Protein AF-A0AAJ1Z4A4-F1 (afdb_monomer)

Structure (mmCIF, N/CA/C/O backbone):
data_AF-A0AAJ1Z4A4-F1
#
_entry.id   AF-A0AAJ1Z4A4-F1
#
loop_
_atom_site.group_PDB
_atom_site.id
_atom_site.type_symbol
_atom_site.label_atom_id
_atom_site.label_alt_id
_atom_site.label_comp_id
_atom_site.label_asym_id
_atom_site.label_entity_id
_atom_site.label_seq_id
_atom_site.pdbx_PDB_ins_code
_atom_site.Cartn_x
_atom_site.Cartn_y
_atom_site.Cartn_z
_atom_site.occupancy
_atom_site.B_iso_or_equiv
_atom_site.auth_seq_id
_atom_site.auth_comp_id
_atom_site.auth_asym_id
_atom_site.auth_atom_id
_atom_site.pdbx_PDB_model_num
ATOM 1 N N . MET A 1 1 ? 17.056 7.786 18.077 1.00 76.12 1 MET A N 1
ATOM 2 C CA . MET A 1 1 ? 16.983 8.861 17.059 1.00 76.12 1 MET A CA 1
ATOM 3 C C . MET A 1 1 ? 15.584 8.828 16.448 1.00 76.12 1 MET A C 1
ATOM 5 O O . MET A 1 1 ? 14.806 7.969 16.855 1.00 76.12 1 MET A O 1
ATOM 9 N N . VAL A 1 2 ? 15.230 9.763 15.561 1.00 85.75 2 VAL A N 1
ATOM 10 C CA . VAL A 1 2 ? 14.011 9.639 14.742 1.00 85.75 2 VAL A CA 1
ATOM 11 C C . VAL A 1 2 ? 14.393 9.584 13.272 1.00 85.75 2 VAL A C 1
ATOM 13 O O . VAL A 1 2 ? 15.295 10.311 12.856 1.00 85.75 2 VAL A O 1
ATOM 16 N N . VAL A 1 3 ? 13.716 8.733 12.511 1.00 88.00 3 VAL A N 1
ATOM 17 C CA . VAL A 1 3 ? 13.911 8.565 11.069 1.00 88.00 3 VAL A CA 1
ATOM 18 C C . VAL A 1 3 ? 12.582 8.776 10.338 1.00 88.00 3 VAL A C 1
ATOM 20 O O . VAL A 1 3 ? 11.532 8.449 10.902 1.00 88.00 3 VAL A O 1
ATOM 23 N N . PRO A 1 4 ? 12.585 9.342 9.118 1.00 90.62 4 PRO A N 1
ATOM 24 C CA . PRO A 1 4 ? 11.387 9.394 8.291 1.00 90.62 4 PRO A CA 1
ATOM 25 C C . PRO A 1 4 ? 10.889 7.978 7.996 1.00 90.62 4 PRO A C 1
ATOM 27 O O . PRO A 1 4 ? 11.656 7.166 7.484 1.00 90.62 4 PRO A O 1
ATOM 30 N N . CYS A 1 5 ? 9.625 7.691 8.297 1.00 91.19 5 CYS A N 1
ATOM 31 C CA . CYS A 1 5 ? 9.005 6.412 7.970 1.00 91.19 5 CYS A CA 1
ATOM 32 C C . CYS A 1 5 ? 7.557 6.559 7.491 1.00 91.19 5 CYS A C 1
ATOM 34 O O . CYS A 1 5 ? 6.870 7.538 7.809 1.00 91.19 5 CYS A O 1
ATOM 36 N N . LEU A 1 6 ? 7.102 5.549 6.752 1.00 92.75 6 LEU A N 1
ATOM 37 C CA . LEU A 1 6 ? 5.703 5.306 6.418 1.00 92.75 6 LEU A CA 1
ATOM 38 C C . LEU A 1 6 ? 5.135 4.252 7.364 1.00 92.75 6 LEU A C 1
ATOM 40 O O . LEU A 1 6 ? 5.802 3.263 7.668 1.00 92.75 6 LEU A O 1
ATOM 44 N N . ILE A 1 7 ? 3.892 4.440 7.799 1.00 92.25 7 ILE A N 1
ATOM 45 C CA . ILE A 1 7 ? 3.174 3.444 8.597 1.00 92.25 7 ILE A CA 1
ATOM 46 C C . ILE A 1 7 ? 1.966 2.963 7.804 1.00 92.25 7 ILE A C 1
ATOM 48 O O . ILE A 1 7 ? 1.168 3.775 7.327 1.00 92.25 7 ILE A O 1
ATOM 52 N N . LEU A 1 8 ? 1.875 1.642 7.654 1.00 93.94 8 LEU A N 1
ATOM 53 C CA . LEU A 1 8 ? 0.773 0.959 6.993 1.00 93.94 8 LEU A CA 1
ATOM 54 C C . LEU A 1 8 ? -0.088 0.229 8.026 1.00 93.94 8 LEU A C 1
ATOM 56 O O . LEU A 1 8 ? 0.402 -0.585 8.823 1.00 93.94 8 LEU A O 1
ATOM 60 N N . ASP A 1 9 ? -1.387 0.499 7.947 1.00 93.25 9 ASP A N 1
ATOM 61 C CA . ASP A 1 9 ? -2.422 -0.060 8.805 1.00 93.25 9 ASP A CA 1
ATOM 62 C C . ASP A 1 9 ? -3.193 -1.086 7.989 1.00 93.25 9 ASP A C 1
ATOM 64 O O . ASP A 1 9 ? -4.000 -0.731 7.135 1.00 93.25 9 ASP A O 1
ATOM 68 N N . VAL A 1 10 ? -2.896 -2.364 8.204 1.00 93.00 10 VAL A N 1
ATOM 69 C CA . VAL A 1 10 ? -3.399 -3.425 7.332 1.00 93.00 10 VAL A CA 1
ATOM 70 C C . VAL A 1 10 ? -4.575 -4.137 7.979 1.00 93.00 10 VAL A C 1
ATOM 72 O O . VAL A 1 10 ? -4.457 -4.698 9.071 1.00 93.00 10 VAL A O 1
ATOM 75 N N . TYR A 1 11 ? -5.694 -4.150 7.271 1.00 91.69 11 TYR A N 1
ATOM 76 C CA . TYR A 1 11 ? -6.952 -4.721 7.710 1.00 91.69 11 TYR A CA 1
ATOM 77 C C . TYR A 1 11 ? -7.419 -5.834 6.774 1.00 91.69 11 TYR A C 1
ATOM 79 O O . TYR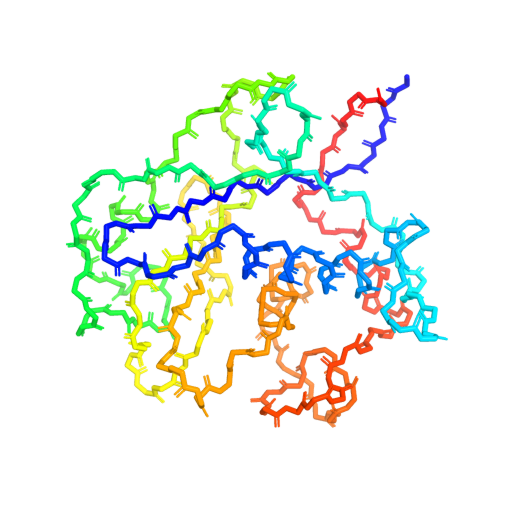 A 1 11 ? -7.201 -5.785 5.564 1.00 91.69 11 TYR A O 1
ATOM 87 N N . ILE A 1 12 ? -8.114 -6.820 7.336 1.00 89.81 12 ILE A N 1
ATOM 88 C CA . ILE A 1 12 ? -8.785 -7.886 6.588 1.00 89.81 12 ILE A CA 1
ATOM 89 C C . ILE A 1 12 ? -10.292 -7.852 6.868 1.00 89.81 12 ILE A C 1
ATOM 91 O O . ILE A 1 12 ? -10.710 -7.759 8.028 1.00 89.81 12 ILE A O 1
ATOM 95 N N . THR A 1 13 ? -11.112 -7.891 5.812 1.00 86.12 13 THR A N 1
ATOM 96 C CA . THR A 1 13 ? -12.581 -7.886 5.936 1.00 86.12 13 THR A CA 1
ATOM 97 C C . THR A 1 13 ? -13.179 -9.258 6.178 1.00 86.12 13 THR A C 1
ATOM 99 O O . THR A 1 13 ? -12.575 -10.272 5.816 1.00 86.12 13 THR A O 1
ATOM 102 N N . PRO A 1 14 ? -14.443 -9.318 6.645 1.00 81.94 14 PRO A N 1
ATOM 103 C CA . PRO A 1 14 ? -15.217 -10.545 6.582 1.00 81.94 14 PRO A CA 1
ATOM 104 C C . PRO A 1 14 ? -15.284 -11.064 5.140 1.00 81.94 14 PRO A C 1
ATOM 106 O O . PRO A 1 14 ? -15.432 -10.293 4.190 1.00 81.94 14 PRO A O 1
ATOM 109 N N . GLY A 1 15 ? -15.150 -12.380 4.981 1.00 81.00 15 GLY A N 1
ATOM 110 C CA . GLY A 1 15 ? -15.203 -13.058 3.683 1.00 81.00 15 GLY A CA 1
ATOM 111 C C . GLY A 1 15 ? -13.909 -13.025 2.868 1.00 81.00 15 GLY A C 1
ATOM 112 O O . GLY A 1 15 ? -13.792 -13.829 1.954 1.00 81.00 15 GLY A O 1
ATOM 113 N N . SER A 1 16 ? -12.942 -12.166 3.206 1.00 85.38 16 SER A N 1
ATOM 114 C CA . SER A 1 16 ? -11.621 -12.147 2.570 1.00 85.38 16 SER A CA 1
ATOM 115 C C . SER A 1 16 ? -10.871 -13.451 2.873 1.00 85.38 16 SER A C 1
ATOM 117 O O . SER A 1 16 ? -10.640 -13.784 4.033 1.00 85.38 16 SER A O 1
ATOM 119 N N . ASP A 1 17 ? -10.481 -14.190 1.833 1.00 84.38 17 ASP A N 1
ATOM 120 C CA . ASP A 1 17 ? -9.622 -15.386 1.908 1.00 84.38 17 ASP A CA 1
ATOM 121 C C . ASP A 1 17 ? -8.109 -15.074 2.010 1.00 84.38 17 ASP A C 1
ATOM 123 O O . ASP A 1 17 ? -7.275 -15.962 1.817 1.00 84.38 17 ASP A O 1
ATOM 127 N N . MET A 1 18 ? -7.735 -13.825 2.314 1.00 87.31 18 MET A N 1
ATOM 128 C CA . MET A 1 18 ? -6.337 -13.414 2.459 1.00 87.31 18 MET A CA 1
ATOM 129 C C . MET A 1 18 ? -5.712 -14.123 3.663 1.00 87.31 18 MET A C 1
ATOM 131 O O . MET A 1 18 ? -6.117 -13.927 4.809 1.00 87.31 18 MET A O 1
ATOM 135 N N . THR A 1 19 ? -4.707 -14.958 3.412 1.00 89.31 19 THR A N 1
ATOM 136 C CA . THR A 1 19 ? -3.969 -15.661 4.465 1.00 89.31 19 THR A CA 1
ATOM 137 C C . THR A 1 19 ? -2.764 -14.846 4.919 1.00 89.31 19 THR A C 1
ATOM 139 O O . THR A 1 19 ? -2.304 -13.940 4.223 1.00 89.31 19 THR A O 1
ATOM 142 N N . GLN A 1 20 ? -2.203 -15.200 6.077 1.00 89.88 20 GLN A N 1
ATOM 143 C CA . GLN A 1 20 ? -0.958 -14.594 6.548 1.00 89.88 20 GLN A CA 1
ATOM 144 C C . GLN A 1 20 ? 0.186 -14.790 5.536 1.00 89.88 20 GLN A C 1
ATOM 146 O O . GLN A 1 20 ? 0.905 -13.839 5.262 1.00 89.88 20 GLN A O 1
ATOM 151 N N . ASP A 1 21 ? 0.315 -15.969 4.920 1.00 87.62 21 ASP A N 1
ATOM 152 C CA . ASP A 1 21 ? 1.365 -16.239 3.923 1.00 87.62 21 ASP A CA 1
ATOM 153 C C . ASP A 1 21 ? 1.219 -15.364 2.670 1.00 87.62 21 ASP A C 1
ATOM 155 O O . ASP A 1 21 ? 2.202 -14.835 2.147 1.00 87.62 21 ASP A O 1
ATOM 159 N N . LEU A 1 22 ? -0.016 -15.173 2.194 1.00 87.06 22 LEU A N 1
ATOM 160 C CA . LEU A 1 22 ? -0.292 -14.289 1.061 1.00 87.06 22 LEU A CA 1
ATOM 161 C C . LEU A 1 22 ? -0.000 -12.825 1.410 1.00 87.06 22 LEU A C 1
ATOM 163 O O . LEU A 1 22 ? 0.552 -12.100 0.583 1.00 87.06 22 LEU A O 1
ATOM 167 N N . PHE A 1 23 ? -0.315 -12.402 2.634 1.00 90.19 23 PHE A N 1
ATOM 168 C CA . PHE A 1 23 ? 0.024 -11.068 3.115 1.00 90.19 23 PHE A CA 1
ATOM 169 C C . PHE A 1 23 ? 1.541 -10.858 3.218 1.00 90.19 23 PHE A C 1
ATOM 171 O O . PHE A 1 23 ? 2.043 -9.843 2.737 1.00 90.19 23 PHE A O 1
ATOM 178 N N . ILE A 1 24 ? 2.287 -11.823 3.763 1.00 88.81 24 ILE A N 1
ATOM 179 C CA . ILE A 1 24 ? 3.754 -11.757 3.815 1.00 88.81 24 ILE A CA 1
ATOM 180 C C . ILE A 1 24 ? 4.349 -11.646 2.405 1.00 88.81 24 ILE A C 1
ATOM 182 O O . ILE A 1 24 ? 5.224 -10.815 2.191 1.00 88.81 24 ILE A O 1
ATOM 186 N N . ASN A 1 25 ? 3.818 -12.371 1.416 1.00 86.94 25 ASN A N 1
ATOM 187 C CA . ASN A 1 25 ? 4.252 -12.218 0.024 1.00 86.94 25 ASN A CA 1
ATOM 188 C C . ASN A 1 25 ? 4.057 -10.773 -0.490 1.00 86.94 25 ASN A C 1
ATOM 190 O O . ASN A 1 25 ? 4.959 -10.209 -1.104 1.00 86.94 25 ASN A O 1
ATOM 194 N N . GLN A 1 26 ? 2.923 -10.125 -0.190 1.00 88.69 26 GLN A N 1
ATOM 195 C CA . GLN A 1 26 ? 2.717 -8.707 -0.538 1.00 88.69 26 GLN A CA 1
ATOM 196 C C . GLN A 1 26 ? 3.741 -7.792 0.163 1.00 88.69 26 GLN A C 1
ATOM 198 O O . GLN A 1 26 ? 4.274 -6.871 -0.457 1.00 88.69 26 GLN A O 1
ATOM 203 N N . ILE A 1 27 ? 4.055 -8.056 1.438 1.00 90.06 27 ILE A N 1
ATOM 204 C CA . ILE A 1 27 ? 5.079 -7.317 2.196 1.00 90.06 27 ILE A CA 1
ATOM 205 C C . ILE A 1 27 ? 6.460 -7.468 1.552 1.00 90.06 27 ILE A C 1
ATOM 207 O O . ILE A 1 27 ? 7.172 -6.476 1.404 1.00 90.06 27 ILE A O 1
ATOM 211 N N . ASP A 1 28 ? 6.839 -8.679 1.149 1.00 87.88 28 ASP A N 1
ATOM 212 C CA . ASP A 1 28 ? 8.137 -8.948 0.530 1.00 87.88 28 ASP A CA 1
ATOM 213 C C . ASP A 1 28 ? 8.311 -8.166 -0.774 1.00 87.88 28 ASP A C 1
ATOM 215 O O . ASP A 1 28 ? 9.370 -7.578 -1.006 1.00 87.88 28 ASP A O 1
ATOM 219 N N . TRP A 1 29 ? 7.259 -8.075 -1.592 1.00 89.00 29 TRP A N 1
ATOM 220 C CA . TRP A 1 29 ? 7.266 -7.240 -2.792 1.00 89.00 29 TRP A CA 1
ATOM 221 C C . TRP A 1 29 ? 7.352 -5.754 -2.480 1.00 89.00 29 TRP A C 1
ATOM 223 O O . TRP A 1 29 ? 8.160 -5.066 -3.099 1.00 89.00 29 TRP A O 1
ATOM 233 N N . VAL A 1 30 ? 6.574 -5.251 -1.520 1.00 91.94 30 VAL A N 1
ATOM 234 C CA . VAL A 1 30 ? 6.662 -3.850 -1.078 1.00 91.94 30 VAL A CA 1
ATOM 235 C C . VAL A 1 30 ? 8.085 -3.529 -0.626 1.00 91.94 30 VAL A C 1
ATOM 237 O O . VAL A 1 30 ? 8.686 -2.564 -1.097 1.00 91.94 30 VAL A O 1
ATOM 240 N N . ASN A 1 31 ? 8.665 -4.371 0.223 1.00 89.38 31 ASN A N 1
ATOM 241 C CA . ASN A 1 31 ? 10.016 -4.185 0.729 1.00 89.38 31 ASN A CA 1
ATOM 242 C C . ASN A 1 31 ? 11.060 -4.211 -0.397 1.00 89.38 31 ASN A C 1
ATOM 244 O O . ASN A 1 31 ? 11.929 -3.339 -0.454 1.00 89.38 31 ASN A O 1
ATOM 248 N N . TYR A 1 32 ? 10.944 -5.170 -1.318 1.00 88.88 32 TYR A N 1
ATOM 249 C CA . TYR A 1 32 ? 11.826 -5.306 -2.475 1.00 88.88 32 TYR A CA 1
ATOM 250 C C . TYR A 1 32 ? 11.745 -4.090 -3.414 1.00 88.88 32 TYR A C 1
ATOM 252 O O . TYR A 1 32 ? 12.768 -3.532 -3.826 1.00 88.88 32 TYR A O 1
ATOM 260 N N . VAL A 1 33 ? 10.527 -3.647 -3.730 1.00 90.88 33 VAL A N 1
ATOM 261 C CA . VAL A 1 33 ? 10.252 -2.539 -4.653 1.00 90.88 33 VAL A CA 1
ATOM 262 C C . VAL A 1 33 ? 10.643 -1.189 -4.061 1.00 90.88 33 VAL A C 1
ATOM 264 O O . VAL A 1 33 ? 11.122 -0.329 -4.795 1.00 90.88 33 VAL A O 1
ATOM 267 N N . TYR A 1 34 ? 10.476 -0.991 -2.756 1.00 92.12 34 TYR A N 1
ATOM 268 C CA . TYR A 1 34 ? 10.793 0.274 -2.088 1.00 92.12 34 TYR A CA 1
ATOM 269 C C . TYR A 1 34 ? 12.144 0.277 -1.369 1.00 92.12 34 TYR A C 1
ATOM 271 O O . TYR A 1 34 ? 12.520 1.266 -0.735 1.00 92.12 34 TYR A O 1
ATOM 279 N N . GLY A 1 35 ? 12.938 -0.777 -1.555 1.00 80.38 35 GLY A N 1
ATOM 280 C CA . GLY A 1 35 ? 14.347 -0.758 -1.200 1.00 80.38 35 GLY A CA 1
ATOM 281 C C . GLY A 1 35 ? 14.640 -0.952 0.276 1.00 80.38 35 GLY A C 1
ATOM 282 O O . GLY A 1 35 ? 15.659 -0.444 0.736 1.00 80.38 35 GLY A O 1
ATOM 283 N N . VAL A 1 36 ? 13.783 -1.655 1.022 1.00 72.56 36 VAL A N 1
ATOM 284 C CA . VAL A 1 36 ? 14.049 -1.949 2.435 1.00 72.56 36 VAL A CA 1
ATOM 285 C C . VAL A 1 36 ? 15.344 -2.773 2.522 1.00 72.56 36 VAL A C 1
ATOM 287 O O . VAL A 1 36 ? 15.425 -3.849 1.914 1.00 72.56 36 VAL A O 1
ATOM 290 N N . PRO A 1 37 ? 16.385 -2.298 3.234 1.00 58.56 37 PRO A N 1
ATOM 291 C CA . PRO A 1 37 ? 17.691 -2.949 3.247 1.00 58.56 37 PRO A CA 1
ATOM 292 C C . PRO A 1 37 ? 17.623 -4.430 3.639 1.00 58.56 37 PRO A C 1
ATOM 294 O O . PRO A 1 37 ? 16.925 -4.803 4.578 1.00 58.56 37 PRO A O 1
ATOM 297 N N . ASN A 1 38 ? 18.412 -5.264 2.955 1.00 57.19 38 ASN A N 1
ATOM 298 C CA . ASN A 1 38 ? 18.491 -6.724 3.138 1.00 57.19 38 ASN A CA 1
ATOM 299 C C . ASN A 1 38 ? 17.240 -7.520 2.734 1.00 57.19 38 ASN A C 1
ATOM 301 O O . ASN A 1 38 ? 17.149 -8.702 3.066 1.00 57.19 38 ASN A O 1
ATOM 305 N N . THR A 1 39 ? 16.306 -6.919 1.995 1.00 64.62 39 THR A N 1
ATOM 306 C CA . THR A 1 39 ? 15.257 -7.685 1.314 1.00 64.62 39 THR A CA 1
ATOM 307 C C . THR A 1 39 ? 15.738 -8.139 -0.059 1.00 64.62 39 THR A C 1
ATOM 309 O O . THR A 1 39 ? 16.329 -7.372 -0.816 1.00 64.62 39 THR A O 1
ATOM 312 N N . PHE A 1 40 ? 15.537 -9.420 -0.357 1.00 58.94 40 PHE A N 1
ATOM 313 C CA . PHE A 1 40 ? 15.936 -10.055 -1.609 1.00 58.94 40 PHE A CA 1
ATOM 314 C C . PHE A 1 40 ? 14.738 -10.819 -2.158 1.00 58.94 40 PHE A C 1
ATOM 316 O O . PHE A 1 40 ? 14.040 -11.489 -1.400 1.00 58.94 40 PHE A O 1
ATOM 323 N N . TYR A 1 41 ? 14.520 -10.749 -3.471 1.00 62.78 41 TYR A N 1
ATOM 324 C CA . TYR A 1 41 ? 13.495 -11.545 -4.142 1.00 62.78 41 TYR A CA 1
ATOM 325 C C . TYR A 1 41 ? 14.168 -12.472 -5.158 1.00 62.78 41 TYR A C 1
ATOM 327 O O . TYR A 1 41 ? 14.546 -12.057 -6.260 1.00 62.78 41 TYR A O 1
ATOM 335 N N . GLY A 1 42 ? 14.396 -13.725 -4.753 1.00 70.12 42 GLY A N 1
ATOM 336 C CA . GLY A 1 42 ? 15.298 -14.636 -5.464 1.00 70.12 42 GLY A CA 1
ATOM 337 C C . GLY A 1 42 ? 16.731 -14.088 -5.488 1.00 70.12 42 GLY A C 1
ATOM 338 O O . GLY A 1 42 ? 17.254 -13.684 -4.454 1.00 70.12 42 GLY A O 1
ATOM 339 N N . ASP A 1 43 ? 17.342 -14.018 -6.674 1.00 64.81 43 ASP A N 1
ATOM 340 C CA . ASP A 1 43 ? 18.714 -13.512 -6.873 1.00 64.81 43 ASP A CA 1
ATOM 341 C C . ASP A 1 43 ? 18.785 -11.992 -7.135 1.00 64.81 43 ASP A C 1
ATOM 343 O O . ASP A 1 43 ? 19.820 -11.467 -7.553 1.00 64.81 43 ASP A O 1
ATOM 347 N N . ARG A 1 44 ? 17.671 -11.268 -6.977 1.00 71.50 44 ARG A N 1
ATOM 348 C CA . ARG A 1 44 ? 17.565 -9.862 -7.387 1.00 71.50 44 ARG A CA 1
ATOM 349 C C . ARG A 1 44 ? 17.807 -8.912 -6.215 1.00 71.50 44 ARG A C 1
ATOM 351 O O . ARG A 1 44 ? 17.243 -9.081 -5.136 1.00 71.50 44 ARG A O 1
ATOM 358 N N . THR A 1 45 ? 18.587 -7.863 -6.473 1.00 73.38 45 THR A N 1
ATOM 359 C CA . THR A 1 45 ? 18.785 -6.724 -5.562 1.00 73.38 45 THR A CA 1
ATOM 360 C C . THR A 1 45 ? 17.539 -5.828 -5.563 1.00 73.38 45 THR A C 1
ATOM 362 O O . THR A 1 45 ? 16.946 -5.644 -6.634 1.00 73.38 45 THR A O 1
ATOM 365 N N . PRO A 1 46 ? 17.130 -5.281 -4.406 1.00 79.31 46 PRO A N 1
ATOM 366 C CA . PRO A 1 46 ? 15.980 -4.387 -4.313 1.00 79.31 46 PRO A CA 1
ATOM 367 C C . PRO A 1 46 ? 16.249 -3.038 -5.000 1.00 79.31 46 PRO A C 1
ATOM 369 O O . PRO A 1 46 ? 17.403 -2.675 -5.256 1.00 79.31 46 PRO A O 1
ATOM 372 N N . ASN A 1 47 ? 15.187 -2.286 -5.308 1.00 80.81 47 ASN A N 1
ATOM 373 C CA . ASN A 1 47 ? 15.336 -0.942 -5.879 1.00 80.81 47 ASN A CA 1
ATOM 374 C C . ASN A 1 47 ? 16.050 -0.009 -4.881 1.00 80.81 47 ASN A C 1
ATOM 376 O O . ASN A 1 47 ? 15.897 -0.158 -3.669 1.00 80.81 47 ASN A O 1
ATOM 380 N N . PRO A 1 48 ? 16.789 1.009 -5.344 1.00 82.75 48 PRO A N 1
ATOM 381 C CA . PRO A 1 48 ? 17.594 1.866 -4.474 1.00 82.75 48 PRO A CA 1
ATOM 382 C C . PRO A 1 48 ? 16.784 2.963 -3.747 1.00 82.75 48 PRO A C 1
ATOM 384 O O . PRO A 1 48 ? 17.354 3.995 -3.399 1.00 82.75 48 PRO A O 1
ATOM 387 N N . CYS A 1 49 ? 15.472 2.789 -3.529 1.00 88.56 49 CYS A N 1
ATOM 388 C CA . CYS A 1 49 ? 14.636 3.839 -2.933 1.00 88.56 49 CYS A CA 1
ATOM 389 C C . CYS A 1 49 ? 14.867 4.020 -1.418 1.00 88.56 49 CYS A C 1
ATOM 391 O O . CYS A 1 49 ? 14.753 5.141 -0.926 1.00 88.56 49 CYS A O 1
ATOM 393 N N . ASN A 1 50 ? 15.227 2.947 -0.697 1.00 87.25 50 ASN A N 1
ATOM 394 C CA . ASN A 1 50 ? 15.531 2.944 0.741 1.00 87.25 50 ASN A CA 1
ATOM 395 C C . ASN A 1 50 ? 14.456 3.619 1.617 1.00 87.25 50 ASN A C 1
ATOM 397 O O . ASN A 1 50 ? 14.764 4.463 2.462 1.00 87.25 50 ASN A O 1
ATOM 401 N N . ILE A 1 51 ? 13.190 3.267 1.394 1.00 90.62 51 ILE A N 1
ATOM 402 C CA . ILE A 1 51 ? 12.067 3.786 2.177 1.00 90.62 51 ILE A CA 1
ATOM 403 C C . ILE A 1 51 ? 11.848 2.911 3.417 1.00 90.62 51 ILE A C 1
ATOM 405 O O . ILE A 1 51 ? 11.699 1.697 3.305 1.00 90.62 51 ILE A O 1
ATOM 409 N N . ASP A 1 52 ? 11.794 3.531 4.600 1.00 90.38 52 ASP A N 1
ATOM 410 C CA . ASP A 1 52 ? 11.428 2.857 5.853 1.00 90.38 52 ASP A CA 1
ATOM 411 C C . ASP A 1 52 ? 9.901 2.696 5.929 1.00 90.38 52 ASP A C 1
ATOM 413 O O . ASP A 1 52 ? 9.167 3.666 6.136 1.00 90.38 52 ASP A O 1
ATOM 417 N N . ILE A 1 53 ? 9.429 1.463 5.730 1.00 91.19 53 ILE A N 1
ATOM 418 C CA . ILE A 1 53 ? 8.016 1.081 5.799 1.00 91.19 53 ILE A CA 1
ATOM 419 C C . ILE A 1 53 ? 7.795 0.242 7.050 1.00 91.19 53 ILE A C 1
ATOM 421 O O . ILE A 1 53 ? 8.446 -0.783 7.268 1.00 91.19 53 ILE A O 1
ATOM 425 N N . ARG A 1 54 ? 6.825 0.650 7.867 1.00 90.44 54 ARG A N 1
ATOM 426 C CA . ARG A 1 54 ? 6.501 -0.005 9.130 1.00 90.44 54 ARG A CA 1
ATOM 427 C C . ARG A 1 54 ? 5.053 -0.447 9.154 1.00 90.44 54 ARG A C 1
ATOM 429 O O . ARG A 1 54 ? 4.141 0.300 8.829 1.00 90.44 54 ARG A O 1
ATOM 436 N N . TRP A 1 55 ? 4.849 -1.668 9.617 1.00 90.31 55 TRP A N 1
ATOM 437 C CA . TRP A 1 55 ? 3.530 -2.269 9.763 1.00 90.31 55 TRP A CA 1
ATOM 438 C C . TRP A 1 55 ? 3.032 -2.052 11.189 1.00 90.31 55 TRP A C 1
ATOM 440 O O . TRP A 1 55 ? 3.760 -2.359 12.145 1.00 90.31 55 TRP A O 1
ATOM 450 N N . ARG A 1 56 ? 1.822 -1.497 11.332 1.00 90.25 56 ARG A N 1
ATOM 451 C CA . ARG A 1 56 ? 1.239 -1.168 12.641 1.00 90.25 56 ARG A CA 1
ATOM 452 C C . ARG A 1 56 ? 1.004 -2.399 13.496 1.00 90.25 56 ARG A C 1
ATOM 454 O O . ARG A 1 56 ? 1.441 -2.441 14.643 1.00 90.25 56 ARG A O 1
ATOM 461 N N . PHE A 1 57 ? 0.270 -3.363 12.956 1.00 90.81 57 PHE A N 1
ATOM 462 C CA . PHE A 1 57 ? -0.144 -4.540 13.700 1.00 90.81 57 PHE A CA 1
ATOM 463 C C . PHE A 1 57 ? 0.955 -5.588 13.648 1.00 90.81 57 PHE A C 1
ATOM 465 O O . PHE A 1 57 ? 1.464 -5.920 12.575 1.00 90.81 57 PHE A O 1
ATOM 472 N N . ARG A 1 58 ? 1.320 -6.100 14.823 1.00 89.06 58 ARG A N 1
ATOM 473 C CA . ARG A 1 58 ? 2.320 -7.154 14.970 1.00 89.06 58 ARG A CA 1
ATOM 474 C C . ARG A 1 58 ? 1.837 -8.230 15.929 1.00 89.06 58 ARG A C 1
ATOM 476 O O . ARG A 1 58 ? 1.109 -7.919 16.871 1.00 89.06 58 ARG A O 1
ATOM 483 N N . ASN A 1 59 ? 2.229 -9.477 15.684 1.00 88.88 59 ASN A N 1
ATOM 484 C CA . ASN A 1 59 ? 2.033 -10.559 16.650 1.00 88.88 59 ASN A CA 1
ATOM 485 C C . ASN A 1 59 ? 3.070 -10.485 17.788 1.00 88.88 59 ASN A C 1
ATOM 487 O O . ASN A 1 59 ? 3.949 -9.620 17.800 1.00 88.88 59 ASN A O 1
ATOM 491 N N . ASP A 1 60 ? 2.985 -11.416 18.740 1.00 87.44 60 ASP A N 1
ATOM 492 C CA . ASP A 1 60 ? 3.894 -11.494 19.892 1.00 87.44 60 ASP A CA 1
ATOM 493 C C . ASP A 1 60 ? 5.362 -11.752 19.491 1.00 87.44 60 ASP A C 1
ATOM 495 O O . ASP A 1 60 ? 6.281 -11.499 20.269 1.00 87.44 60 ASP A O 1
ATOM 499 N N . GLN A 1 61 ? 5.594 -12.236 18.268 1.00 88.38 61 GLN A N 1
ATOM 500 C CA . GLN A 1 61 ? 6.907 -12.456 17.663 1.00 88.38 61 GLN A CA 1
ATOM 501 C C . GLN A 1 61 ? 7.441 -11.207 16.936 1.00 88.38 61 GLN A C 1
ATOM 503 O O . GLN A 1 61 ? 8.581 -11.203 16.474 1.00 88.38 61 GLN A O 1
ATOM 508 N N . GLY A 1 62 ? 6.649 -10.134 16.854 1.00 85.56 62 GLY A N 1
ATOM 509 C CA . GLY A 1 62 ? 7.005 -8.895 16.166 1.00 85.56 62 GLY A CA 1
ATOM 510 C C . GLY A 1 62 ? 6.799 -8.930 14.649 1.00 85.56 62 GLY A C 1
ATOM 511 O O . GLY A 1 62 ? 7.167 -7.967 13.970 1.00 85.56 62 GLY A O 1
ATOM 512 N N . GLU A 1 63 ? 6.207 -9.992 14.106 1.00 88.00 63 GLU A N 1
ATOM 513 C CA . GLU A 1 63 ? 5.904 -10.131 12.681 1.00 88.00 63 GLU A CA 1
ATOM 514 C C . GLU A 1 63 ? 4.681 -9.293 12.321 1.00 88.00 63 GLU A C 1
ATOM 516 O O . GLU A 1 63 ? 3.746 -9.182 13.113 1.00 88.00 63 GLU A O 1
ATOM 521 N N . ALA A 1 64 ? 4.679 -8.700 11.127 1.00 90.56 64 ALA A N 1
ATOM 522 C CA . ALA A 1 64 ? 3.538 -7.938 10.637 1.00 90.56 64 ALA A CA 1
ATOM 523 C C . ALA A 1 64 ? 2.313 -8.850 10.476 1.00 90.56 64 ALA A C 1
ATOM 525 O O . ALA A 1 64 ? 2.410 -9.919 9.879 1.00 90.56 64 ALA A O 1
ATOM 526 N N . VAL A 1 65 ? 1.155 -8.413 10.965 1.00 92.62 65 VAL A N 1
ATOM 527 C CA . VAL A 1 65 ? -0.119 -9.137 10.829 1.00 92.62 65 VAL A CA 1
ATOM 528 C C . VAL A 1 65 ? -1.220 -8.212 10.326 1.00 92.62 65 VAL A C 1
ATOM 530 O O . VAL A 1 65 ? -1.067 -6.992 10.314 1.00 92.62 65 VAL A O 1
ATOM 533 N N . MET A 1 66 ? -2.340 -8.796 9.914 1.00 92.31 66 MET A N 1
ATOM 534 C CA . MET A 1 66 ? -3.551 -8.055 9.559 1.00 92.31 66 MET A CA 1
ATOM 535 C C . MET A 1 66 ? -4.472 -7.940 10.776 1.00 92.31 66 MET A C 1
ATOM 537 O O . MET A 1 66 ? -4.615 -8.890 11.546 1.00 92.31 66 MET A O 1
ATOM 541 N N . SER A 1 67 ? -5.130 -6.793 10.935 1.00 91.44 67 SER A N 1
ATOM 542 C CA . SER A 1 67 ? -6.185 -6.611 11.933 1.00 91.44 67 SER A CA 1
ATOM 543 C C . SER A 1 67 ? -7.553 -6.937 11.336 1.00 91.44 67 SER A C 1
ATOM 545 O O . SER A 1 67 ? -7.898 -6.470 10.250 1.00 91.44 67 SER A O 1
ATOM 547 N N . GLN A 1 68 ? -8.348 -7.746 12.031 1.00 89.12 68 GLN A N 1
ATOM 548 C CA . GLN A 1 68 ? -9.670 -8.134 11.549 1.00 89.12 68 GLN A CA 1
ATOM 549 C C . GLN A 1 68 ? -10.693 -7.020 11.794 1.00 89.12 68 GLN A C 1
ATOM 551 O O . GLN A 1 68 ? -10.875 -6.567 12.925 1.00 89.12 68 GLN A O 1
ATOM 556 N N . ILE A 1 69 ? -11.408 -6.626 10.740 1.00 85.44 69 ILE A N 1
ATOM 557 C CA . ILE A 1 69 ? -12.604 -5.786 10.848 1.00 85.44 69 ILE A CA 1
ATOM 558 C C . ILE A 1 69 ? -13.817 -6.705 10.815 1.00 85.44 69 ILE A C 1
ATOM 560 O O . ILE A 1 69 ? -13.951 -7.525 9.913 1.00 85.44 69 ILE A O 1
ATOM 564 N N . ASN A 1 70 ? -14.690 -6.589 11.815 1.00 75.44 70 ASN A N 1
ATOM 565 C CA . ASN A 1 70 ? -15.813 -7.512 11.970 1.00 75.44 70 ASN A CA 1
ATOM 566 C C . ASN A 1 70 ? -17.099 -7.043 11.271 1.00 75.44 70 ASN A C 1
ATOM 568 O O . ASN A 1 70 ? -17.918 -7.899 10.970 1.00 75.44 70 ASN A O 1
ATOM 572 N N . ASP A 1 71 ? -17.265 -5.745 10.966 1.00 67.81 71 ASP A N 1
ATOM 573 C CA . ASP A 1 71 ? -18.506 -5.184 10.403 1.00 67.81 71 ASP A CA 1
ATOM 574 C C . ASP A 1 71 ? -18.304 -3.812 9.713 1.00 67.81 71 ASP A C 1
ATOM 576 O O . ASP A 1 71 ? -17.401 -3.068 10.113 1.00 67.81 71 ASP A O 1
ATOM 580 N N . PRO A 1 72 ? -19.191 -3.408 8.774 1.00 66.50 72 PRO A N 1
ATOM 581 C CA . PRO A 1 72 ? -20.131 -4.242 8.018 1.00 66.50 72 PRO A CA 1
ATOM 582 C C . PRO A 1 72 ? -19.469 -4.894 6.789 1.00 66.50 72 PRO A C 1
ATOM 584 O O . PRO A 1 72 ? -18.469 -4.408 6.265 1.00 66.50 72 PRO A O 1
ATOM 587 N N . PHE A 1 73 ? -20.059 -5.992 6.309 1.00 66.19 73 PHE A N 1
ATOM 588 C CA . PHE A 1 73 ? -19.698 -6.613 5.032 1.00 66.19 73 PHE A CA 1
ATOM 589 C C . PHE A 1 73 ? -20.039 -5.672 3.866 1.00 66.19 73 PHE A C 1
ATOM 591 O O . PHE A 1 73 ? -21.181 -5.227 3.743 1.00 66.19 73 PHE A O 1
ATOM 598 N N . VAL A 1 74 ? -19.055 -5.382 3.015 1.00 64.62 74 VAL A N 1
ATOM 599 C CA . VAL A 1 74 ? -19.238 -4.629 1.769 1.00 64.62 74 VAL A CA 1
ATOM 600 C C . VAL A 1 74 ? -19.349 -5.645 0.636 1.00 64.62 74 VAL A C 1
ATOM 602 O O . VAL A 1 74 ? -18.433 -6.439 0.432 1.00 64.62 74 VAL A O 1
ATOM 605 N N . ASP A 1 75 ? -20.487 -5.649 -0.059 1.00 66.56 75 ASP A N 1
ATOM 606 C CA . ASP A 1 75 ? -20.726 -6.558 -1.182 1.00 66.56 75 ASP A CA 1
ATOM 607 C C . ASP A 1 75 ? -19.738 -6.282 -2.329 1.00 66.56 75 ASP A C 1
ATOM 609 O O . ASP A 1 75 ? -19.357 -5.138 -2.584 1.00 66.56 75 ASP A O 1
ATOM 613 N N . GLN A 1 76 ? -19.344 -7.326 -3.050 1.00 66.69 76 GLN A N 1
ATOM 614 C CA . GLN A 1 76 ? -18.458 -7.217 -4.210 1.00 66.69 76 GLN A CA 1
ATOM 615 C C . GLN A 1 76 ? -19.060 -6.305 -5.287 1.00 66.69 76 GLN A C 1
ATOM 617 O O . GLN A 1 76 ? -18.336 -5.560 -5.945 1.00 66.69 76 GLN A O 1
ATOM 622 N N . ASP A 1 77 ? -20.391 -6.297 -5.409 1.00 66.88 77 ASP A N 1
ATOM 623 C CA . ASP A 1 77 ? -21.123 -5.494 -6.393 1.00 66.88 77 ASP A CA 1
ATOM 624 C C . ASP A 1 77 ? -20.979 -3.973 -6.186 1.00 66.88 77 ASP A C 1
ATOM 626 O O . ASP A 1 77 ? -21.264 -3.194 -7.100 1.00 66.88 77 ASP A O 1
ATOM 630 N N . VAL A 1 78 ? -20.521 -3.527 -5.008 1.00 72.94 78 VAL A N 1
ATOM 631 C CA . VAL A 1 78 ? -20.286 -2.102 -4.712 1.00 72.94 78 VAL A CA 1
ATOM 632 C C . VAL A 1 78 ? -18.803 -1.714 -4.705 1.00 72.94 78 VAL A C 1
ATOM 634 O O . VAL A 1 78 ? -18.486 -0.538 -4.520 1.00 72.94 78 VAL A O 1
ATOM 637 N N . LEU A 1 79 ? -17.889 -2.662 -4.941 1.00 79.81 79 LEU A N 1
ATOM 638 C CA . LEU A 1 79 ? -16.457 -2.385 -5.046 1.00 79.81 79 LEU A CA 1
ATOM 639 C C . LEU A 1 79 ? -16.149 -1.727 -6.395 1.00 79.81 79 LEU A C 1
ATOM 641 O O . LEU A 1 79 ? -16.074 -2.387 -7.432 1.00 79.81 79 LEU A O 1
ATOM 645 N N . GLN A 1 80 ? -15.938 -0.413 -6.383 1.00 86.19 80 GLN A N 1
ATOM 646 C CA . GLN A 1 80 ? -15.631 0.381 -7.573 1.00 86.19 80 GLN A CA 1
ATOM 647 C C . GLN A 1 80 ? -14.359 1.194 -7.362 1.00 86.19 80 GLN A C 1
ATOM 649 O O . GLN A 1 80 ? -14.247 1.894 -6.361 1.00 86.19 80 GLN A O 1
ATOM 654 N N . CYS A 1 81 ? -13.440 1.149 -8.330 1.00 88.56 81 CYS A N 1
ATOM 655 C CA . CYS A 1 81 ? -12.253 2.000 -8.322 1.00 88.56 81 CYS A CA 1
ATOM 656 C C . CYS A 1 81 ? -12.580 3.386 -8.895 1.00 88.56 81 CYS A C 1
ATOM 658 O O . CYS A 1 81 ? -12.321 3.680 -10.061 1.00 88.56 81 CYS A O 1
ATOM 660 N N . ILE A 1 82 ? -13.243 4.202 -8.077 1.00 90.25 82 ILE A N 1
ATOM 661 C CA . ILE A 1 82 ? -13.655 5.577 -8.386 1.00 90.25 82 ILE A CA 1
ATOM 662 C C . ILE A 1 82 ? -13.316 6.508 -7.213 1.00 90.25 82 ILE A C 1
ATOM 664 O O . ILE A 1 82 ? -12.813 6.068 -6.179 1.00 90.25 82 ILE A O 1
ATOM 668 N N . GLY A 1 83 ? -13.580 7.808 -7.367 1.00 91.06 83 GLY A N 1
ATOM 669 C CA . GLY A 1 83 ? -13.348 8.787 -6.309 1.00 91.06 83 GLY A CA 1
ATOM 670 C C . GLY A 1 83 ? -14.129 8.459 -5.033 1.00 91.06 83 GLY A C 1
ATOM 671 O O . GLY A 1 83 ? -15.284 8.049 -5.099 1.00 91.06 83 GLY A O 1
ATOM 672 N N . TYR A 1 84 ? -13.508 8.674 -3.867 1.00 92.31 84 TYR A N 1
ATOM 673 C CA . TYR A 1 84 ? -14.111 8.384 -2.557 1.00 92.31 84 TYR A CA 1
ATOM 674 C C . TYR A 1 84 ? -15.509 9.011 -2.393 1.00 92.31 84 TYR A C 1
ATOM 676 O O . TYR A 1 84 ? -16.431 8.334 -1.946 1.00 92.31 84 TYR A O 1
ATOM 684 N N . GLU A 1 85 ? -15.686 10.265 -2.820 1.00 93.25 85 GLU A N 1
ATOM 685 C CA . GLU A 1 85 ? -16.961 10.997 -2.729 1.00 93.25 85 GLU A CA 1
ATOM 686 C C . GLU A 1 85 ? -18.081 10.398 -3.599 1.00 93.25 85 GLU A C 1
ATOM 688 O O . GLU A 1 85 ? -19.257 10.609 -3.310 1.00 93.25 85 GLU A O 1
ATOM 693 N N . ASP A 1 86 ? -17.727 9.623 -4.629 1.00 92.62 86 ASP A N 1
ATOM 694 C CA . ASP A 1 86 ? -18.672 8.981 -5.550 1.00 92.62 86 ASP A CA 1
ATOM 695 C C . ASP A 1 86 ? -19.035 7.545 -5.124 1.00 92.62 86 ASP A C 1
ATOM 697 O O . ASP A 1 86 ? -19.905 6.911 -5.726 1.00 92.62 86 ASP A O 1
ATOM 701 N N . LEU A 1 87 ? -18.377 7.011 -4.089 1.00 89.38 87 LEU A N 1
ATOM 702 C CA . LEU A 1 87 ? -18.679 5.689 -3.547 1.00 89.38 87 LEU A CA 1
ATOM 703 C C . LEU A 1 87 ? -20.030 5.665 -2.822 1.00 89.38 87 LEU A C 1
ATOM 705 O O . LEU A 1 87 ? -20.512 6.659 -2.282 1.00 89.38 87 LEU A O 1
ATOM 709 N N . ASN A 1 88 ? -20.613 4.471 -2.729 1.00 87.00 88 ASN A N 1
ATOM 710 C CA . ASN A 1 88 ? -21.756 4.224 -1.855 1.00 87.00 88 ASN A CA 1
ATOM 711 C C . ASN A 1 88 ? -21.404 4.538 -0.380 1.00 87.00 88 ASN A C 1
ATOM 713 O O . ASN A 1 88 ? -20.313 4.199 0.084 1.00 87.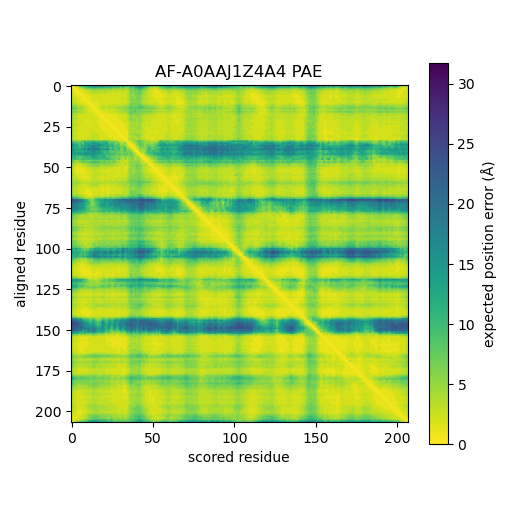00 88 ASN A O 1
ATOM 717 N N . GLU A 1 89 ? -22.352 5.114 0.370 1.00 86.62 89 GLU A N 1
ATOM 718 C CA . GLU A 1 89 ? -22.205 5.499 1.786 1.00 86.62 89 GLU A CA 1
ATOM 719 C C . GLU A 1 89 ? -21.675 4.380 2.702 1.00 86.62 89 GLU A C 1
ATOM 721 O O . GLU A 1 89 ? -20.888 4.643 3.611 1.00 86.62 89 GLU A O 1
ATOM 726 N N . TYR A 1 90 ? -22.045 3.123 2.449 1.00 81.62 90 TYR A N 1
ATOM 727 C CA . TYR A 1 90 ? -21.559 1.970 3.205 1.00 81.62 90 TYR A CA 1
ATOM 728 C C . TYR A 1 90 ? -20.077 1.716 2.953 1.00 81.62 90 TYR A C 1
ATOM 730 O O . TYR A 1 90 ? -19.332 1.433 3.893 1.00 81.62 90 TYR A O 1
ATOM 738 N N . PHE A 1 91 ? -19.636 1.849 1.700 1.00 84.94 91 PHE A N 1
ATOM 739 C CA . PHE A 1 91 ? -18.233 1.667 1.358 1.00 84.94 91 PHE A CA 1
ATOM 740 C C . PHE A 1 91 ? -17.395 2.839 1.886 1.00 84.94 91 PHE A C 1
ATOM 742 O O . PHE A 1 91 ? -16.350 2.61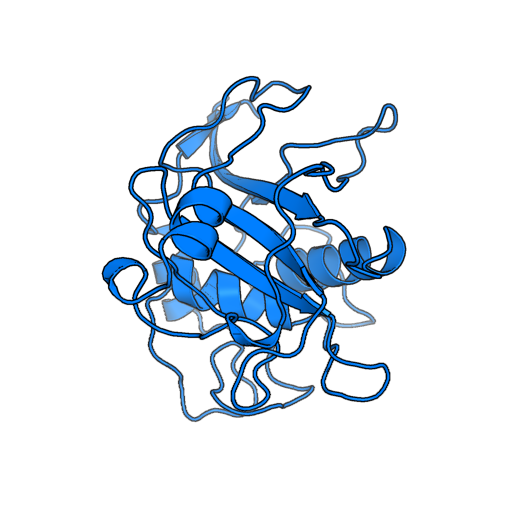7 2.492 1.00 84.94 91 PHE A O 1
ATOM 749 N N . GLN A 1 92 ? -17.903 4.074 1.785 1.00 88.38 92 GLN A N 1
ATOM 750 C CA . GLN A 1 92 ? -17.280 5.246 2.407 1.00 88.38 92 GLN A CA 1
ATOM 751 C C . GLN A 1 92 ? -17.117 5.078 3.919 1.00 88.38 92 GLN A C 1
ATOM 753 O O . GLN A 1 92 ? -16.019 5.258 4.447 1.00 88.38 92 GLN A O 1
ATOM 758 N N . TYR A 1 93 ? -18.195 4.716 4.623 1.00 85.00 93 TYR A N 1
ATOM 759 C CA . TYR A 1 93 ? -18.162 4.465 6.062 1.00 85.00 93 TYR A CA 1
ATOM 760 C C . TYR A 1 93 ? -17.075 3.450 6.405 1.00 85.00 93 TYR A C 1
ATOM 762 O O . TYR A 1 93 ? -16.251 3.697 7.282 1.00 85.00 93 TYR A O 1
ATOM 770 N N . TRP A 1 94 ? -17.037 2.345 5.665 1.00 84.19 94 TRP A N 1
ATOM 771 C CA . TRP A 1 94 ? -16.100 1.265 5.906 1.00 84.19 94 TRP A CA 1
ATOM 772 C C . TRP A 1 94 ? -14.633 1.682 5.708 1.00 84.19 94 TRP A C 1
ATOM 774 O O . TRP A 1 94 ?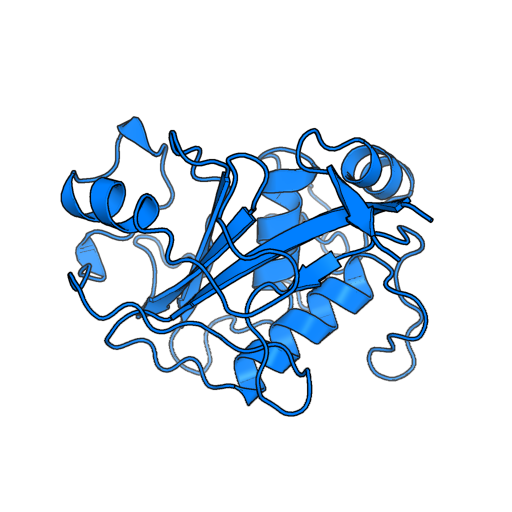 -13.813 1.414 6.582 1.00 84.19 94 TRP A O 1
ATOM 784 N N . LEU A 1 95 ? -14.305 2.438 4.651 1.00 88.06 95 LEU A N 1
ATOM 785 C CA . LEU A 1 95 ? -12.942 2.954 4.431 1.00 88.06 95 LEU A CA 1
ATOM 786 C C . LEU A 1 95 ? -12.470 3.912 5.542 1.00 88.06 95 LEU A C 1
ATOM 788 O O . LEU A 1 95 ? -11.263 4.097 5.733 1.00 88.06 95 LEU A O 1
ATOM 792 N N . ASN A 1 96 ? -13.401 4.497 6.305 1.00 86.69 96 ASN A N 1
ATOM 793 C CA . ASN A 1 96 ? -13.093 5.329 7.469 1.00 86.69 96 ASN A CA 1
ATOM 794 C C . ASN A 1 96 ? -12.906 4.542 8.774 1.00 86.69 96 ASN A C 1
ATOM 796 O O . ASN A 1 96 ? -12.434 5.135 9.750 1.00 86.69 96 ASN A O 1
ATOM 800 N N . VAL A 1 97 ? -13.248 3.249 8.830 1.00 84.38 97 VAL A N 1
ATOM 801 C CA . VAL A 1 97 ? -13.089 2.424 10.037 1.00 84.38 97 VAL A CA 1
ATOM 802 C C . VAL A 1 97 ? -11.625 2.025 10.208 1.00 84.38 97 VAL A C 1
ATOM 804 O O . VAL A 1 97 ? -11.176 0.992 9.723 1.00 84.38 97 VAL A O 1
ATOM 807 N N . ARG A 1 98 ? -10.879 2.832 10.967 1.00 86.25 98 ARG A N 1
ATOM 808 C CA . ARG A 1 98 ? -9.476 2.565 11.302 1.00 86.25 98 ARG A CA 1
ATOM 809 C C . ARG A 1 98 ? -9.346 2.110 12.753 1.00 86.25 98 ARG A C 1
ATOM 811 O O . ARG A 1 98 ? -9.477 2.910 13.679 1.00 86.25 98 ARG A O 1
ATOM 818 N N . LEU A 1 99 ? -9.120 0.811 12.968 1.00 81.94 99 LEU A N 1
ATOM 819 C CA . LEU A 1 99 ? -8.883 0.284 14.316 1.00 81.94 99 LEU A CA 1
ATOM 820 C C . LEU A 1 99 ? -7.469 0.660 14.793 1.00 81.94 99 LEU A C 1
ATOM 822 O O . LEU A 1 99 ? -6.522 0.537 14.010 1.00 81.94 99 LEU A O 1
ATOM 826 N N . PRO A 1 100 ? -7.296 1.056 16.068 1.00 82.25 100 PRO A N 1
ATOM 827 C CA . PRO A 1 100 ? -5.976 1.213 16.669 1.00 82.25 100 PRO A CA 1
ATOM 828 C C . PRO A 1 100 ? -5.280 -0.146 16.815 1.00 82.25 100 PRO A C 1
ATOM 830 O O . PRO A 1 100 ? -5.931 -1.192 16.827 1.00 82.25 100 PRO A O 1
ATOM 833 N N . GLY A 1 101 ? -3.952 -0.138 16.955 1.00 68.06 101 GLY A N 1
ATOM 834 C CA . GLY A 1 101 ? -3.142 -1.356 17.037 1.00 68.06 101 GLY A CA 1
ATOM 835 C C . GLY A 1 101 ? -2.237 -1.415 18.266 1.00 68.06 101 GLY A C 1
ATOM 836 O O . GLY A 1 101 ? -1.820 -0.367 18.766 1.00 68.06 101 GLY A O 1
ATOM 837 N N . PRO A 1 102 ? -1.905 -2.623 18.758 1.00 62.72 102 PRO A N 1
ATOM 838 C CA . PRO A 1 102 ? -0.869 -2.791 19.766 1.00 62.72 102 PRO A CA 1
ATOM 839 C C . PRO A 1 102 ? 0.509 -2.516 19.141 1.00 62.72 102 PRO A C 1
ATOM 841 O O . PRO A 1 102 ? 0.860 -3.090 18.115 1.00 62.72 102 PRO A O 1
ATOM 844 N N . GLY A 1 103 ? 1.290 -1.616 19.742 1.00 57.66 103 GLY A N 1
ATOM 845 C CA . GLY A 1 103 ? 2.616 -1.228 19.250 1.00 57.66 103 GLY A CA 1
ATOM 846 C C . GLY A 1 103 ? 3.019 0.180 19.707 1.00 57.66 103 GLY A C 1
ATOM 847 O O . GLY A 1 103 ? 2.235 0.845 20.388 1.00 57.66 103 GLY A O 1
ATOM 848 N N . PRO A 1 104 ? 4.213 0.685 19.333 1.00 56.16 104 PRO A N 1
ATOM 849 C CA . PRO A 1 104 ? 4.625 2.058 19.656 1.00 56.16 104 PRO A CA 1
ATOM 850 C C . PRO A 1 104 ? 3.743 3.123 18.974 1.00 56.16 104 PRO A C 1
ATOM 852 O O . PRO A 1 104 ? 3.786 4.293 19.346 1.00 56.16 104 PRO A O 1
ATOM 855 N N . TYR A 1 105 ? 2.912 2.713 18.011 1.00 65.62 105 TYR A N 1
ATOM 856 C CA . TYR A 1 105 ? 1.956 3.538 17.279 1.00 65.62 105 TYR A CA 1
ATOM 857 C C . TYR A 1 105 ? 0.530 3.193 17.736 1.00 65.62 105 TYR A C 1
ATOM 859 O O . TYR A 1 105 ? -0.241 2.584 17.009 1.00 65.62 105 TYR A O 1
ATOM 867 N N . GLY A 1 106 ? 0.176 3.507 18.983 1.00 64.56 106 GLY A N 1
ATOM 868 C CA . GLY A 1 106 ? -1.093 3.059 19.583 1.00 64.56 106 GLY A CA 1
ATOM 869 C C . GLY A 1 106 ? -2.371 3.677 18.990 1.00 64.56 106 GLY A C 1
ATOM 870 O O . GLY A 1 106 ? -3.456 3.146 19.206 1.00 64.56 106 GLY A O 1
ATOM 871 N N . GLN A 1 107 ? -2.267 4.785 18.246 1.00 80.62 107 GLN A N 1
ATOM 872 C CA . GLN A 1 107 ? -3.400 5.466 17.601 1.00 80.62 107 GLN A CA 1
ATOM 873 C C . GLN A 1 107 ? -3.142 5.705 16.119 1.00 80.62 107 GLN A C 1
ATOM 875 O O . GLN A 1 107 ? -2.004 5.966 15.723 1.00 80.62 107 GLN A O 1
ATOM 880 N N . THR A 1 108 ? -4.199 5.584 15.323 1.00 82.62 108 THR A N 1
ATOM 881 C CA . THR A 1 108 ? -4.201 5.903 13.895 1.00 82.62 108 THR A CA 1
ATOM 882 C C . THR A 1 108 ? -4.164 7.420 13.705 1.00 82.62 108 THR A C 1
ATOM 884 O O . 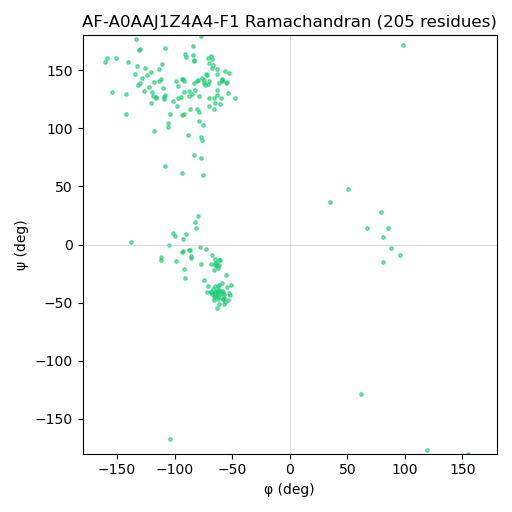THR A 1 108 ? -4.738 8.166 14.496 1.00 82.62 108 THR A O 1
ATOM 887 N N . ASP A 1 109 ? -3.512 7.864 12.648 1.00 86.31 109 ASP A N 1
ATOM 888 C CA . ASP A 1 109 ? -3.219 9.238 12.274 1.00 86.31 109 ASP A CA 1
ATOM 889 C C . ASP A 1 109 ? -3.582 9.431 10.795 1.00 86.31 109 ASP A C 1
ATOM 891 O O . ASP A 1 109 ? -3.559 8.493 9.997 1.00 86.31 109 ASP A O 1
ATOM 895 N N . THR A 1 110 ? -3.899 10.662 10.408 1.00 89.00 110 THR A N 1
ATOM 896 C CA . THR A 1 110 ? -4.211 11.024 9.017 1.00 89.00 110 THR A CA 1
ATOM 897 C C . THR A 1 110 ? -3.068 10.783 8.026 1.00 89.00 110 THR A C 1
ATOM 899 O O . THR A 1 110 ? -3.306 10.719 6.821 1.00 89.00 110 THR A O 1
ATOM 902 N N . LEU A 1 111 ? -1.833 10.639 8.517 1.00 91.00 111 LEU A N 1
ATOM 903 C CA . LEU A 1 111 ? -0.659 10.265 7.729 1.00 91.00 111 LEU A CA 1
ATOM 904 C C . LEU A 1 111 ? -0.490 8.744 7.574 1.00 91.00 111 LEU A C 1
ATOM 906 O O . LEU A 1 111 ? 0.388 8.308 6.832 1.00 91.00 111 LEU A O 1
ATOM 910 N N . ASP A 1 112 ? -1.262 7.921 8.293 1.00 91.88 112 ASP A N 1
ATOM 911 C CA . ASP A 1 112 ? -1.256 6.467 8.104 1.00 91.88 112 ASP A CA 1
ATOM 912 C C . ASP A 1 112 ? -1.907 6.091 6.775 1.00 91.88 112 ASP A C 1
ATOM 914 O O . ASP A 1 112 ? -2.967 6.610 6.409 1.00 91.88 112 ASP A O 1
ATOM 918 N N . ILE A 1 113 ? -1.296 5.134 6.081 1.00 95.50 113 ILE A N 1
ATOM 919 C CA . ILE A 1 113 ? -1.881 4.528 4.889 1.00 95.50 113 ILE A CA 1
ATOM 920 C C . ILE A 1 113 ? -2.636 3.286 5.345 1.00 95.50 113 ILE A C 1
ATOM 922 O O . ILE A 1 113 ? -2.025 2.310 5.778 1.00 95.50 113 ILE A O 1
ATOM 926 N N . ALA A 1 114 ? -3.964 3.314 5.256 1.00 94.94 114 ALA A N 1
ATOM 927 C CA . ALA A 1 114 ? -4.749 2.119 5.535 1.00 94.94 114 ALA A CA 1
ATOM 928 C C . ALA A 1 114 ? -4.780 1.226 4.295 1.00 94.94 114 ALA A C 1
ATOM 930 O O . ALA A 1 114 ? -5.037 1.697 3.190 1.00 94.94 114 ALA A O 1
ATOM 931 N N . VAL A 1 115 ? -4.526 -0.060 4.481 1.00 94.75 115 VAL A N 1
ATOM 932 C CA . VAL A 1 115 ? -4.594 -1.086 3.445 1.00 94.75 115 VAL A CA 1
ATOM 933 C C . VAL A 1 115 ? -5.690 -2.047 3.846 1.00 94.75 115 VAL A C 1
ATOM 935 O O . VAL A 1 115 ? -5.643 -2.600 4.942 1.00 94.75 115 VAL A O 1
ATOM 938 N N . TYR A 1 116 ? -6.654 -2.285 2.968 1.00 92.50 116 TYR A N 1
ATOM 939 C CA . TYR A 1 116 ? -7.690 -3.261 3.243 1.00 92.50 116 TYR A CA 1
ATOM 940 C C . TYR A 1 116 ? -7.694 -4.392 2.225 1.00 92.50 116 TYR A C 1
ATOM 942 O O . TYR A 1 116 ? -7.786 -4.154 1.023 1.00 92.50 116 TYR A O 1
ATOM 950 N N . PHE A 1 117 ? -7.664 -5.621 2.729 1.00 90.25 117 PHE A N 1
ATOM 951 C CA . PHE A 1 117 ? -7.875 -6.826 1.940 1.00 90.25 117 PHE A CA 1
ATOM 952 C C . PHE A 1 117 ? -9.349 -7.213 1.957 1.00 90.25 117 PHE A C 1
ATOM 954 O O . PHE A 1 117 ? -9.875 -7.615 3.001 1.00 90.25 117 PHE A O 1
ATOM 961 N N . VAL A 1 118 ? -9.992 -7.105 0.794 1.00 87.31 118 VAL A N 1
ATOM 962 C CA . VAL A 1 118 ? -11.421 -7.378 0.597 1.00 87.31 118 VAL A CA 1
ATOM 963 C C . VAL A 1 118 ? -11.649 -8.629 -0.230 1.00 87.31 118 VAL A C 1
ATOM 965 O O . VAL A 1 118 ? -10.823 -9.007 -1.060 1.00 87.31 118 VAL A O 1
ATOM 968 N N . GLN A 1 119 ? -12.814 -9.246 -0.064 1.00 83.25 119 GLN A N 1
ATOM 969 C CA . GLN A 1 119 ? -13.253 -10.256 -1.014 1.00 83.25 119 GLN A CA 1
ATOM 970 C C . GLN A 1 119 ? -13.599 -9.574 -2.348 1.00 83.25 119 GLN A C 1
ATOM 972 O O . GLN A 1 119 ? -14.466 -8.709 -2.386 1.00 83.25 119 GLN A O 1
ATOM 977 N N . GLY A 1 120 ? -12.902 -9.951 -3.421 1.00 75.69 120 GLY A N 1
ATOM 978 C CA . GLY A 1 120 ? -13.047 -9.373 -4.759 1.00 75.69 120 GLY A CA 1
ATOM 979 C C . GLY A 1 120 ? -13.819 -10.242 -5.752 1.00 75.69 120 GLY A C 1
ATOM 980 O O . GLY A 1 120 ? -14.371 -11.274 -5.350 1.00 75.69 120 GLY A O 1
ATOM 981 N N . PRO A 1 121 ? -13.763 -9.880 -7.054 1.00 76.00 121 PRO A N 1
ATOM 982 C CA . PRO A 1 121 ? -13.005 -8.751 -7.633 1.00 76.00 121 PRO A CA 1
ATOM 983 C C . PRO A 1 121 ? -13.748 -7.404 -7.561 1.00 76.00 121 PRO A C 1
ATOM 985 O O . PRO A 1 121 ? -14.937 -7.361 -7.260 1.00 76.00 121 PRO A O 1
ATOM 988 N N . PHE A 1 122 ? -13.060 -6.304 -7.888 1.00 76.94 122 PHE A N 1
ATOM 989 C CA . PHE A 1 122 ? -13.726 -5.026 -8.171 1.00 76.94 122 PHE A CA 1
ATOM 990 C C . PHE A 1 122 ? -14.574 -5.112 -9.448 1.00 76.94 122 PHE A C 1
ATOM 992 O O . PHE A 1 122 ? -14.248 -5.851 -10.387 1.00 76.94 122 PHE A O 1
ATOM 999 N N . ALA A 1 123 ? -15.607 -4.272 -9.544 1.00 76.12 123 ALA A N 1
ATOM 1000 C CA . ALA A 1 123 ? -16.316 -4.036 -10.795 1.00 76.12 123 ALA A CA 1
ATOM 1001 C C . ALA A 1 123 ? -15.323 -3.632 -11.903 1.00 76.12 123 ALA A C 1
ATOM 1003 O O . ALA A 1 123 ? -14.483 -2.755 -11.714 1.00 76.12 123 ALA A O 1
ATOM 1004 N N . GLY A 1 124 ? -15.406 -4.288 -13.063 1.00 75.06 124 GLY A N 1
ATOM 1005 C CA . GLY A 1 124 ? -14.441 -4.107 -14.156 1.00 75.06 124 GLY A CA 1
ATOM 1006 C C . GLY A 1 124 ? -13.213 -5.024 -14.092 1.00 75.06 124 GLY A C 1
ATOM 1007 O O . GLY A 1 124 ? -12.421 -5.019 -15.029 1.00 75.06 124 GLY A O 1
ATOM 1008 N N . GLY A 1 125 ? -13.083 -5.858 -13.054 1.00 77.19 125 GLY A N 1
ATOM 1009 C CA . GLY A 1 125 ? -12.036 -6.880 -12.951 1.00 77.19 125 GLY A CA 1
ATOM 1010 C C . GLY A 1 125 ? -10.709 -6.387 -12.369 1.00 77.19 125 GLY A C 1
ATOM 1011 O O . GLY A 1 125 ? -9.708 -7.093 -12.482 1.00 77.19 125 GLY A O 1
ATOM 1012 N N . PHE A 1 126 ? -10.683 -5.200 -11.754 1.00 80.62 126 PHE A N 1
ATOM 1013 C CA . PHE A 1 126 ? -9.498 -4.710 -11.048 1.00 80.62 126 PHE A CA 1
ATOM 1014 C C . PHE A 1 126 ? -9.216 -5.553 -9.801 1.00 80.62 126 PHE A C 1
ATOM 1016 O O . PHE A 1 126 ? -10.129 -6.128 -9.199 1.00 80.62 126 PHE A O 1
ATOM 1023 N N . VAL A 1 127 ? -7.941 -5.616 -9.418 1.00 84.81 127 VAL A N 1
ATOM 1024 C CA . VAL A 1 127 ? -7.464 -6.391 -8.261 1.00 84.81 127 VAL A CA 1
ATOM 1025 C C . VAL A 1 127 ? -6.954 -5.513 -7.117 1.00 84.81 127 VAL A C 1
ATOM 1027 O O . VAL A 1 127 ? -6.774 -5.998 -6.003 1.00 84.81 127 VAL A O 1
ATOM 1030 N N . GLY A 1 128 ? -6.785 -4.219 -7.372 1.00 89.94 128 GLY A N 1
ATOM 1031 C CA . GLY A 1 128 ? -6.392 -3.193 -6.418 1.00 89.94 128 GLY A CA 1
ATOM 1032 C C . GLY A 1 128 ? -6.978 -1.846 -6.832 1.00 89.94 128 GLY A C 1
ATOM 1033 O O . GLY A 1 128 ? -7.433 -1.684 -7.968 1.00 89.94 128 GLY A O 1
ATOM 1034 N N . CYS A 1 129 ? -7.048 -0.922 -5.880 1.00 92.38 129 CYS A N 1
ATOM 1035 C CA . CYS A 1 129 ? -7.365 0.468 -6.152 1.00 92.38 129 CYS A CA 1
ATOM 1036 C C . CYS A 1 129 ? -6.793 1.385 -5.071 1.00 92.38 129 CYS A C 1
ATOM 1038 O O . CYS A 1 129 ? -7.020 1.175 -3.869 1.00 92.38 129 CYS A O 1
ATOM 1040 N N . ALA A 1 130 ? -6.111 2.434 -5.515 1.00 95.25 130 ALA A N 1
ATOM 1041 C CA . ALA A 1 130 ? -5.604 3.507 -4.690 1.00 95.25 130 ALA A CA 1
ATOM 1042 C C . ALA A 1 130 ? -5.335 4.786 -5.507 1.00 95.25 130 ALA A C 1
ATOM 1044 O O . ALA A 1 130 ? -5.138 4.733 -6.718 1.00 95.25 130 ALA A O 1
ATOM 1045 N N . PRO A 1 131 ? -5.249 5.944 -4.833 1.00 94.94 131 PRO A N 1
ATOM 1046 C CA . PRO A 1 131 ? -5.700 6.167 -3.464 1.00 94.94 131 PRO A CA 1
ATOM 1047 C C . PRO A 1 131 ? -7.217 6.399 -3.404 1.00 94.94 131 PRO A C 1
ATOM 1049 O O . PRO A 1 131 ? -7.765 7.179 -4.182 1.00 94.94 131 PRO A O 1
ATOM 1052 N N . TYR A 1 132 ? -7.882 5.857 -2.383 1.00 95.19 132 TYR A N 1
ATOM 1053 C CA . TYR A 1 132 ? -9.093 6.498 -1.864 1.00 95.19 132 TYR A CA 1
ATOM 1054 C C . TYR A 1 132 ? -8.679 7.541 -0.827 1.00 95.19 132 TYR A C 1
ATOM 1056 O O . TYR A 1 132 ? -8.097 7.218 0.211 1.00 95.19 132 TYR A O 1
ATOM 1064 N N . ASN A 1 133 ? -8.969 8.808 -1.106 1.00 93.94 133 ASN A N 1
ATOM 1065 C CA . ASN A 1 133 ? -8.644 9.913 -0.208 1.00 93.94 133 ASN A CA 1
ATOM 1066 C C . ASN A 1 133 ? -9.792 10.133 0.780 1.00 93.94 133 ASN A C 1
ATOM 1068 O O . ASN A 1 133 ? -10.757 10.823 0.467 1.00 93.94 133 ASN A O 1
ATOM 1072 N N . THR A 1 134 ? -9.688 9.526 1.962 1.00 93.81 134 THR A N 1
ATOM 1073 C CA . THR A 1 134 ? -10.691 9.669 3.027 1.00 93.81 134 THR A CA 1
ATOM 1074 C C . THR A 1 134 ? -10.359 10.853 3.943 1.00 93.81 134 THR A C 1
ATOM 1076 O O . THR A 1 134 ? -9.192 11.253 4.025 1.00 93.81 134 THR A O 1
ATOM 1079 N N . PRO A 1 135 ? -11.325 11.367 4.727 1.00 91.12 135 PRO A N 1
ATOM 1080 C CA . PRO A 1 135 ? -11.046 12.333 5.793 1.00 91.12 135 PRO A CA 1
ATOM 1081 C C . PRO A 1 135 ? -9.999 11.859 6.815 1.00 91.12 135 PRO A C 1
ATOM 1083 O O . PRO A 1 135 ? -9.317 12.681 7.424 1.00 91.12 135 PRO A O 1
ATOM 1086 N N . ASN A 1 136 ? -9.854 10.541 6.987 1.00 90.19 136 ASN A N 1
ATOM 1087 C CA . ASN A 1 136 ? -8.919 9.924 7.926 1.00 90.19 136 ASN A CA 1
ATOM 1088 C C . ASN A 1 136 ? -7.554 9.587 7.304 1.00 90.19 136 ASN A C 1
ATOM 1090 O O . ASN A 1 136 ? -6.736 8.976 7.984 1.00 90.19 136 ASN A O 1
ATOM 1094 N N . GLY A 1 137 ? -7.300 9.961 6.046 1.00 92.50 137 GLY A N 1
ATOM 1095 C CA . GLY A 1 137 ? -6.042 9.705 5.340 1.00 92.50 137 GLY A CA 1
ATOM 1096 C C . GLY A 1 137 ? -6.201 8.851 4.076 1.00 92.50 137 GLY A C 1
ATOM 1097 O O . GLY A 1 137 ? -7.320 8.478 3.699 1.00 92.50 137 GLY A O 1
ATOM 1098 N N . PRO A 1 138 ? -5.087 8.516 3.405 1.00 96.06 138 PRO A N 1
ATOM 1099 C CA . PRO A 1 138 ? -5.097 7.708 2.192 1.00 96.06 138 PRO A CA 1
ATOM 1100 C C . PRO A 1 138 ? -5.439 6.252 2.509 1.00 96.06 138 PRO A C 1
ATOM 1102 O O . PRO A 1 138 ? -5.079 5.719 3.566 1.00 96.06 138 PRO A O 1
ATOM 1105 N N . VAL A 1 139 ? -6.140 5.617 1.579 1.00 96.06 139 VAL A N 1
ATOM 1106 C CA . VAL A 1 139 ? -6.549 4.222 1.677 1.00 96.06 139 VAL A CA 1
ATOM 1107 C C . VAL A 1 139 ? -6.224 3.483 0.383 1.00 96.06 139 VAL A C 1
ATOM 1109 O O . VAL A 1 139 ? -6.473 3.983 -0.713 1.00 96.06 139 VAL A O 1
ATOM 1112 N N . ILE A 1 140 ? -5.697 2.276 0.543 1.00 96.12 140 ILE A N 1
ATOM 1113 C CA . ILE A 1 140 ? -5.483 1.274 -0.493 1.00 96.12 140 ILE A CA 1
ATOM 1114 C C . ILE A 1 140 ? -6.473 0.141 -0.243 1.00 96.12 140 ILE A C 1
ATOM 1116 O O . ILE A 1 140 ? -6.603 -0.334 0.887 1.00 96.12 140 ILE A O 1
ATOM 1120 N N . VAL A 1 141 ? -7.144 -0.332 -1.287 1.00 93.19 141 VAL A N 1
ATOM 1121 C CA . VAL A 1 141 ? -7.977 -1.533 -1.201 1.00 93.19 141 VAL A CA 1
ATOM 1122 C C . VAL A 1 141 ? -7.455 -2.559 -2.192 1.00 93.19 141 VAL A C 1
ATOM 1124 O O . VAL A 1 141 ? -7.397 -2.297 -3.389 1.00 93.19 141 VAL A O 1
ATOM 1127 N N . ILE A 1 142 ? -7.087 -3.731 -1.689 1.00 90.81 142 ILE A N 1
ATOM 1128 C CA . ILE A 1 142 ? -6.643 -4.873 -2.482 1.00 90.81 142 ILE A CA 1
ATOM 1129 C C . ILE A 1 142 ? -7.738 -5.923 -2.423 1.00 90.81 142 ILE A C 1
ATOM 1131 O O . ILE A 1 142 ? -8.162 -6.336 -1.345 1.00 90.81 142 ILE A O 1
ATOM 1135 N N . SER A 1 143 ? -8.207 -6.357 -3.582 1.00 87.00 143 SER A N 1
ATOM 1136 C CA . SER A 1 143 ? -9.198 -7.416 -3.655 1.00 87.00 143 SER A CA 1
ATOM 1137 C C . SER A 1 143 ? -8.509 -8.762 -3.792 1.00 87.00 143 SER A C 1
ATOM 1139 O O . SER A 1 143 ? -7.561 -8.917 -4.567 1.00 87.00 143 SER A O 1
ATOM 1141 N N . ASN A 1 144 ? -9.037 -9.767 -3.113 1.00 76.56 144 ASN A N 1
ATOM 1142 C CA . ASN A 1 144 ? -8.629 -11.131 -3.357 1.00 76.56 144 ASN A CA 1
ATOM 1143 C C . ASN A 1 144 ? -9.292 -11.593 -4.653 1.00 76.56 144 ASN A C 1
ATOM 1145 O O . ASN A 1 144 ? -10.416 -12.097 -4.659 1.00 76.56 144 ASN A O 1
ATOM 1149 N N . ALA A 1 145 ? -8.612 -11.379 -5.776 1.00 61.47 145 ALA A N 1
ATOM 1150 C CA . ALA A 1 145 ? -9.031 -11.942 -7.051 1.00 61.47 145 ALA A CA 1
ATOM 1151 C C . ALA A 1 145 ? -9.141 -13.475 -6.931 1.00 61.47 145 ALA A C 1
ATOM 1153 O O . ALA A 1 145 ? -8.399 -14.064 -6.142 1.00 61.47 145 ALA A O 1
ATOM 1154 N N . PRO A 1 146 ? -10.028 -14.161 -7.666 1.00 57.72 146 PRO A N 1
ATOM 1155 C CA . PRO A 1 146 ? -10.072 -15.624 -7.668 1.00 57.72 146 PRO A CA 1
ATOM 1156 C C . PRO A 1 146 ? -8.692 -16.237 -7.969 1.00 57.72 146 PRO A C 1
ATOM 1158 O O . PRO A 1 146 ? -7.914 -15.656 -8.730 1.00 57.72 146 PRO A O 1
ATOM 1161 N N . GLU A 1 147 ? -8.378 -17.408 -7.396 1.00 49.28 147 GLU A N 1
ATOM 1162 C CA . GLU A 1 147 ? -7.153 -18.146 -7.745 1.00 49.28 147 GLU A CA 1
ATOM 1163 C C . GLU A 1 147 ? -7.002 -18.243 -9.275 1.00 49.28 147 GLU A C 1
ATOM 1165 O O . GLU A 1 147 ? -7.920 -18.658 -9.983 1.00 49.28 147 GLU A O 1
ATOM 1170 N N . GLY A 1 148 ? -5.846 -17.821 -9.795 1.00 48.34 148 GLY A N 1
ATOM 1171 C CA . GLY A 1 148 ? -5.555 -17.810 -11.234 1.00 48.34 148 GLY A CA 1
ATOM 1172 C C . GLY A 1 148 ? -5.806 -16.480 -11.957 1.00 48.34 148 GLY A C 1
ATOM 1173 O O . GLY A 1 148 ? -5.365 -16.343 -13.096 1.00 48.34 148 GLY A O 1
ATOM 1174 N N . GLN A 1 149 ? -6.428 -15.481 -11.321 1.00 51.12 149 GLN A N 1
ATOM 1175 C CA . GLN A 1 149 ? -6.436 -14.101 -11.817 1.00 51.12 149 GLN A CA 1
ATOM 1176 C C . GLN A 1 149 ? -5.464 -13.249 -11.005 1.00 51.12 149 GLN A C 1
ATOM 1178 O O . GLN A 1 149 ? -5.686 -13.040 -9.820 1.00 51.12 149 GLN A O 1
ATOM 1183 N N . PHE A 1 150 ? -4.383 -12.795 -11.649 1.00 54.53 150 PHE A N 1
ATOM 1184 C CA . PHE A 1 150 ? -3.524 -11.660 -11.271 1.00 54.53 150 PHE A CA 1
ATOM 1185 C C . PHE A 1 150 ? -3.294 -11.400 -9.765 1.00 54.53 150 PHE A C 1
ATOM 1187 O O . PHE A 1 150 ? -3.159 -10.250 -9.353 1.00 54.53 150 PHE A O 1
ATOM 1194 N N . ARG A 1 151 ? -3.181 -12.446 -8.932 1.00 55.69 151 ARG A N 1
ATOM 1195 C CA . ARG A 1 151 ? -2.661 -12.350 -7.557 1.00 55.69 151 ARG A CA 1
ATOM 1196 C C . ARG A 1 151 ? -1.145 -12.190 -7.612 1.00 55.69 151 ARG A C 1
ATOM 1198 O O . ARG A 1 151 ? -0.396 -13.040 -7.133 1.00 55.69 151 ARG A O 1
ATOM 1205 N N . PHE A 1 152 ? -0.677 -11.132 -8.260 1.00 64.50 152 PHE A N 1
ATOM 1206 C CA . PHE A 1 152 ? 0.730 -10.794 -8.195 1.00 64.50 152 PHE A CA 1
ATOM 1207 C C . PHE A 1 152 ? 1.007 -10.218 -6.812 1.00 64.50 152 PHE A C 1
ATOM 1209 O O . PHE A 1 152 ? 0.250 -9.398 -6.293 1.00 64.50 152 PHE A O 1
ATOM 1216 N N . GLY A 1 153 ? 2.119 -10.630 -6.208 1.00 72.81 153 GLY A N 1
ATOM 1217 C CA . GLY A 1 153 ? 2.577 -10.022 -4.959 1.00 72.81 153 GLY A CA 1
ATOM 1218 C C . GLY A 1 153 ? 2.870 -8.516 -5.098 1.00 72.81 153 GLY A C 1
ATOM 1219 O O . GLY A 1 153 ? 2.971 -7.811 -4.105 1.00 72.81 153 GLY A O 1
ATOM 1220 N N . GLN A 1 154 ? 2.952 -8.013 -6.335 1.00 85.69 154 GLN A N 1
ATOM 1221 C CA . GLN A 1 154 ? 3.218 -6.618 -6.678 1.00 85.69 154 GLN A CA 1
ATOM 1222 C C . GLN A 1 154 ? 2.011 -5.686 -6.514 1.00 85.69 154 GLN A C 1
ATOM 1224 O O . GLN A 1 154 ? 2.226 -4.480 -6.476 1.00 85.69 154 GLN A O 1
ATOM 1229 N N . THR A 1 155 ? 0.768 -6.183 -6.423 1.00 90.00 155 THR A N 1
ATOM 1230 C CA . THR A 1 155 ? -0.420 -5.307 -6.432 1.00 90.00 155 THR A CA 1
ATOM 1231 C C . THR A 1 155 ? -0.378 -4.290 -5.297 1.00 90.00 155 THR A C 1
ATOM 1233 O O . THR A 1 155 ? -0.533 -3.102 -5.551 1.00 90.00 155 THR A O 1
ATOM 1236 N N . LEU A 1 156 ? -0.076 -4.704 -4.061 1.00 93.19 156 LEU A N 1
ATOM 1237 C CA . LEU A 1 156 ? 0.049 -3.745 -2.962 1.00 93.19 156 LEU A CA 1
ATOM 1238 C C . LEU A 1 156 ? 1.165 -2.719 -3.207 1.00 93.19 156 LEU A C 1
ATOM 1240 O O . LEU A 1 156 ? 0.993 -1.544 -2.893 1.00 93.19 156 LEU A O 1
ATOM 1244 N N . ALA A 1 157 ? 2.295 -3.141 -3.778 1.00 94.06 157 ALA A N 1
ATOM 1245 C CA . ALA A 1 157 ? 3.384 -2.227 -4.103 1.00 94.06 157 ALA A CA 1
ATOM 1246 C C . ALA A 1 157 ? 2.964 -1.211 -5.182 1.00 94.06 157 ALA A C 1
ATOM 1248 O O . ALA A 1 157 ? 3.260 -0.029 -5.042 1.00 94.06 157 ALA A O 1
ATOM 1249 N N . HIS A 1 158 ? 2.233 -1.652 -6.207 1.00 95.19 158 HIS A N 1
ATOM 1250 C CA . HIS A 1 158 ? 1.683 -0.797 -7.260 1.00 95.19 158 HIS A CA 1
ATOM 1251 C C . HIS A 1 158 ? 0.708 0.242 -6.696 1.00 95.19 158 HIS A C 1
ATOM 1253 O O . HIS A 1 158 ? 0.884 1.440 -6.910 1.00 95.19 158 HIS A O 1
ATOM 1259 N N . GLU A 1 159 ? -0.269 -0.197 -5.900 1.00 95.94 159 GLU A N 1
ATOM 1260 C CA . GLU A 1 159 ? -1.249 0.707 -5.294 1.00 95.94 159 GLU A CA 1
ATOM 1261 C C . GLU A 1 159 ? -0.602 1.682 -4.298 1.00 95.94 159 GLU A C 1
ATOM 1263 O O . GLU A 1 159 ? -0.966 2.857 -4.229 1.00 95.94 159 GLU A O 1
ATOM 1268 N N . LEU A 1 160 ? 0.414 1.236 -3.552 1.00 96.94 160 LEU A N 1
ATOM 1269 C CA . LEU A 1 160 ? 1.231 2.130 -2.730 1.00 96.94 160 LEU A CA 1
ATOM 1270 C C . LEU A 1 160 ? 1.957 3.170 -3.595 1.00 96.94 160 LEU A C 1
ATOM 1272 O O . LEU A 1 160 ? 2.081 4.329 -3.199 1.00 96.94 160 LEU A O 1
ATOM 1276 N N . GLY A 1 161 ? 2.365 2.794 -4.804 1.00 96.75 161 GLY A N 1
ATOM 1277 C CA . GLY A 1 161 ? 2.900 3.702 -5.808 1.00 96.75 161 GLY A CA 1
ATOM 1278 C C . GLY A 1 161 ? 1.932 4.823 -6.154 1.00 96.75 161 GLY A C 1
ATOM 1279 O O . GLY A 1 161 ? 2.351 5.977 -6.150 1.00 96.75 161 GLY A O 1
ATOM 1280 N N . HIS A 1 162 ? 0.640 4.537 -6.320 1.00 97.56 162 HIS A N 1
ATOM 1281 C CA . HIS A 1 162 ? -0.355 5.586 -6.550 1.00 97.56 162 HIS A CA 1
ATOM 1282 C C . HIS A 1 162 ? -0.480 6.573 -5.385 1.00 97.56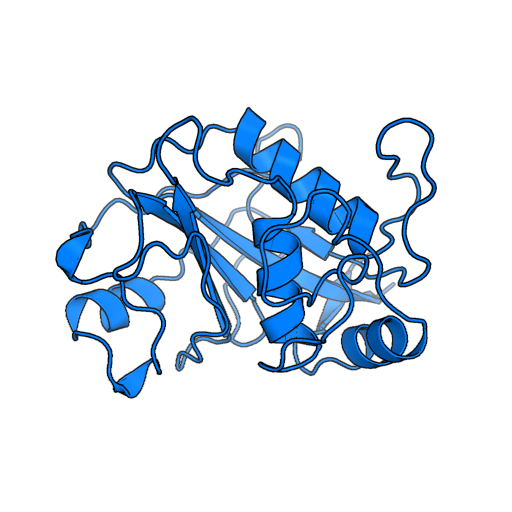 162 HIS A C 1
ATOM 1284 O O . HIS A 1 162 ? -0.637 7.778 -5.599 1.00 97.56 162 HIS A O 1
ATOM 1290 N N . VAL A 1 163 ? -0.343 6.094 -4.146 1.00 97.31 163 VAL A N 1
ATOM 1291 C CA . VAL A 1 163 ? -0.336 6.955 -2.953 1.00 97.31 163 VAL A CA 1
ATOM 1292 C C . VAL A 1 163 ? 0.924 7.833 -2.895 1.00 97.31 163 VAL A C 1
ATOM 1294 O O . VAL A 1 163 ? 0.847 9.001 -2.518 1.00 97.31 163 VAL A O 1
ATOM 1297 N N . LEU A 1 164 ? 2.096 7.292 -3.247 1.00 96.31 164 LEU A N 1
ATOM 1298 C CA . LEU A 1 164 ? 3.388 7.970 -3.066 1.00 96.31 164 LEU A CA 1
ATOM 1299 C C . LEU A 1 164 ? 3.843 8.809 -4.272 1.00 96.31 164 LEU A C 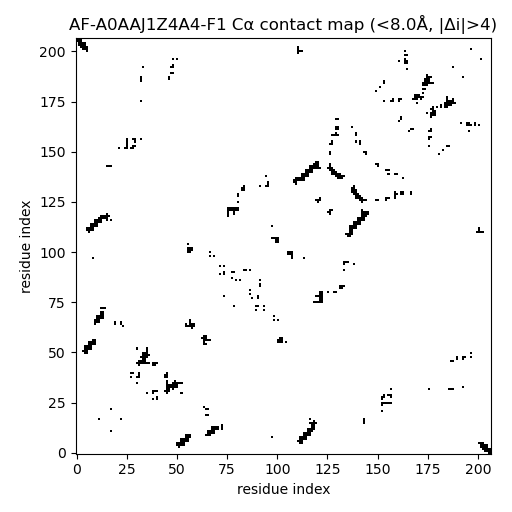1
ATOM 1301 O O . LEU A 1 164 ? 4.571 9.786 -4.097 1.00 96.31 164 LEU A O 1
ATOM 1305 N N . LEU A 1 165 ? 3.443 8.427 -5.484 1.00 95.25 165 LEU A N 1
ATOM 1306 C CA . LEU A 1 165 ? 3.880 9.006 -6.761 1.00 95.25 165 LEU A CA 1
ATOM 1307 C C . LEU A 1 165 ? 2.757 9.771 -7.479 1.00 95.25 165 LEU A C 1
ATOM 1309 O O . LEU A 1 165 ? 3.026 10.527 -8.413 1.00 95.25 165 LEU A O 1
ATOM 1313 N N . GLY A 1 166 ? 1.509 9.608 -7.037 1.00 92.19 166 GLY A N 1
ATOM 1314 C CA . GLY A 1 166 ? 0.324 10.133 -7.708 1.00 92.19 166 GLY A CA 1
ATOM 1315 C C . GLY A 1 166 ? -0.384 9.086 -8.583 1.00 92.19 166 GLY A C 1
ATOM 1316 O O . GLY A 1 166 ? 0.127 7.988 -8.791 1.00 92.19 166 GLY A O 1
ATOM 1317 N N . PRO A 1 167 ? -1.575 9.415 -9.109 1.00 88.81 167 PRO A N 1
ATOM 1318 C CA . PRO A 1 167 ? -2.511 8.434 -9.670 1.00 88.81 167 PRO A CA 1
ATOM 1319 C C . PRO A 1 167 ? -2.144 7.930 -11.076 1.00 88.81 167 PRO A C 1
ATOM 1321 O O . PRO A 1 167 ? -2.857 7.107 -11.637 1.00 88.81 167 PRO A O 1
ATOM 1324 N N . GLU A 1 168 ? -1.073 8.441 -11.678 1.00 92.62 168 GLU A N 1
ATOM 1325 C CA . GLU A 1 168 ? -0.772 8.195 -13.087 1.00 92.62 168 GLU A CA 1
ATOM 1326 C C . GLU A 1 168 ? -0.051 6.860 -13.301 1.00 92.62 168 GLU A C 1
ATOM 1328 O O . GLU A 1 168 ? 0.881 6.504 -12.575 1.00 92.62 168 GLU A O 1
ATOM 1333 N N . HIS A 1 169 ? -0.447 6.158 -14.360 1.00 94.94 169 HIS A N 1
ATOM 1334 C CA . HIS A 1 169 ? 0.301 5.024 -14.889 1.00 94.94 169 HIS A CA 1
ATOM 1335 C C . HIS A 1 169 ? 1.426 5.489 -15.817 1.00 94.94 169 HIS A C 1
ATOM 1337 O O . HIS A 1 169 ? 1.371 6.567 -16.414 1.00 94.94 169 HIS A O 1
ATOM 1343 N N . VAL A 1 170 ? 2.419 4.626 -16.010 1.00 94.00 170 VAL A N 1
ATOM 1344 C CA . VAL A 1 170 ? 3.459 4.792 -17.029 1.00 94.00 170 VAL A CA 1
ATOM 1345 C C . VAL A 1 170 ? 3.347 3.703 -18.092 1.00 94.00 170 VAL A C 1
ATOM 1347 O O . VAL A 1 170 ? 2.906 2.591 -17.815 1.00 94.00 170 VAL A O 1
ATOM 1350 N N . ASP A 1 171 ? 3.770 4.009 -19.315 1.00 93.25 171 ASP A N 1
ATOM 1351 C CA . ASP A 1 171 ? 3.780 3.056 -20.432 1.00 93.25 171 ASP A CA 1
ATOM 1352 C C . ASP A 1 171 ? 5.150 2.354 -20.548 1.00 93.25 171 ASP A C 1
ATOM 1354 O O . ASP A 1 171 ? 5.891 2.535 -21.511 1.00 93.25 171 ASP A O 1
ATOM 1358 N N . ASP A 1 172 ? 5.530 1.613 -19.502 1.00 93.25 172 ASP A N 1
ATOM 1359 C CA . ASP A 1 172 ? 6.726 0.755 -19.459 1.00 93.25 172 ASP A CA 1
ATOM 1360 C C . ASP A 1 172 ? 6.410 -0.529 -18.687 1.00 93.25 172 ASP A C 1
ATOM 1362 O O . ASP A 1 172 ? 6.240 -0.493 -17.472 1.00 93.25 172 ASP A O 1
ATOM 1366 N N . GLU A 1 173 ? 6.387 -1.669 -19.381 1.00 91.81 173 GLU A N 1
ATOM 1367 C CA . GLU A 1 173 ? 6.035 -2.994 -18.840 1.00 91.81 173 GLU A CA 1
ATOM 1368 C C . GLU A 1 173 ? 6.953 -3.511 -17.716 1.00 91.81 173 GLU A C 1
ATOM 1370 O O . GLU A 1 173 ? 6.626 -4.506 -17.061 1.00 91.81 173 GLU A O 1
ATOM 1375 N N . ASN A 1 174 ? 8.112 -2.876 -17.512 1.00 90.88 174 ASN A N 1
ATOM 1376 C CA . ASN A 1 174 ? 9.047 -3.199 -16.434 1.00 90.88 174 ASN A CA 1
ATOM 1377 C C . ASN A 1 174 ? 8.910 -2.262 -15.228 1.00 90.88 174 ASN A C 1
ATOM 1379 O O . ASN A 1 174 ? 9.467 -2.538 -14.159 1.00 90.88 174 ASN A O 1
ATOM 1383 N N . ASN A 1 175 ? 8.218 -1.135 -15.395 1.00 93.75 175 ASN A N 1
ATOM 1384 C CA . ASN A 1 175 ? 7.991 -0.187 -14.320 1.00 93.75 175 ASN A CA 1
ATOM 1385 C C . ASN A 1 175 ? 6.856 -0.681 -13.425 1.00 93.75 175 ASN A C 1
ATOM 1387 O O . ASN A 1 175 ? 5.859 -1.202 -13.915 1.00 93.75 175 ASN A O 1
ATOM 1391 N N . LEU A 1 176 ? 6.992 -0.481 -12.116 1.00 93.75 176 LEU A N 1
ATOM 1392 C CA . LEU A 1 176 ? 5.950 -0.805 -11.151 1.00 93.75 176 LEU A CA 1
ATOM 1393 C C . LEU A 1 176 ? 4.617 -0.158 -11.530 1.00 93.75 176 LEU A C 1
ATOM 1395 O O . LEU A 1 176 ? 3.597 -0.820 -11.441 1.00 93.75 176 LEU A O 1
ATOM 1399 N N . MET A 1 177 ? 4.630 1.097 -11.988 1.00 95.69 177 MET A N 1
ATOM 1400 C CA . MET A 1 177 ? 3.428 1.875 -12.308 1.00 95.69 177 MET A CA 1
ATOM 1401 C C . MET A 1 177 ? 2.860 1.575 -13.703 1.00 95.69 177 MET A C 1
ATOM 1403 O O . MET A 1 177 ? 2.131 2.395 -14.261 1.00 95.69 177 MET A O 1
ATOM 1407 N N . TYR A 1 178 ? 3.208 0.436 -14.306 1.00 93.44 178 TYR A N 1
ATOM 1408 C CA . TYR A 1 178 ? 2.617 0.009 -15.570 1.00 93.44 178 TYR A CA 1
ATOM 1409 C C . TYR A 1 178 ? 1.114 -0.234 -15.415 1.00 93.44 178 TYR A C 1
ATOM 1411 O O . TYR A 1 178 ? 0.701 -0.983 -14.538 1.00 93.44 178 TYR A O 1
ATOM 1419 N N . GLY A 1 179 ? 0.289 0.355 -16.285 1.00 87.62 179 GLY A N 1
ATOM 1420 C CA . GLY A 1 179 ? -1.175 0.213 -16.201 1.00 87.62 179 GLY A CA 1
ATOM 1421 C C . GLY A 1 179 ? -1.720 -1.159 -16.621 1.00 87.62 179 GLY A C 1
ATOM 1422 O O . GLY A 1 179 ? -2.927 -1.387 -16.569 1.00 87.62 179 GLY A O 1
ATOM 1423 N N . GLY A 1 180 ? -0.856 -2.063 -17.089 1.00 83.25 180 GLY A N 1
ATOM 1424 C CA . GLY A 1 180 ? -1.208 -3.432 -17.457 1.00 83.25 180 GLY A CA 1
ATOM 1425 C C . GLY A 1 180 ? -0.678 -4.470 -16.466 1.00 83.25 180 GLY A C 1
ATOM 1426 O O . GLY A 1 180 ? 0.177 -4.202 -15.629 1.00 83.25 180 GLY A O 1
ATOM 1427 N N . ALA A 1 181 ? -1.150 -5.707 -16.605 1.00 78.12 181 ALA A N 1
ATOM 1428 C CA . ALA A 1 181 ? -0.635 -6.843 -15.849 1.00 78.12 181 ALA A CA 1
ATOM 1429 C C . ALA A 1 181 ? 0.689 -7.348 -16.456 1.00 78.12 181 ALA A C 1
ATOM 1431 O O . ALA A 1 181 ? 0.694 -7.883 -17.565 1.00 78.12 181 ALA A O 1
ATOM 1432 N N . SER A 1 182 ? 1.801 -7.217 -15.727 1.00 83.12 182 SER A N 1
ATOM 1433 C CA . SER A 1 182 ? 3.123 -7.710 -16.140 1.00 83.12 182 SER A CA 1
ATOM 1434 C C . SER A 1 182 ? 3.890 -8.263 -14.942 1.00 83.12 182 SER A C 1
ATOM 1436 O O . SER A 1 182 ? 4.070 -7.575 -13.947 1.00 83.12 182 SER A O 1
ATOM 1438 N N . GLU A 1 183 ? 4.424 -9.481 -15.055 1.00 79.56 183 GLU A N 1
ATOM 1439 C CA . GLU A 1 183 ? 5.288 -10.075 -14.017 1.00 79.56 183 GLU A CA 1
ATOM 1440 C C . GLU A 1 183 ? 6.616 -9.315 -13.844 1.00 79.56 183 GLU A C 1
ATOM 1442 O O . GLU A 1 183 ? 7.305 -9.456 -12.827 1.00 79.56 183 GLU A O 1
ATOM 1447 N N . ASN A 1 184 ? 6.979 -8.493 -14.834 1.00 83.69 184 ASN A N 1
ATOM 1448 C CA . ASN A 1 184 ? 8.204 -7.703 -14.838 1.00 83.69 184 ASN A CA 1
ATOM 1449 C C . ASN A 1 184 ? 8.024 -6.286 -14.266 1.00 83.69 184 ASN A C 1
ATOM 1451 O O . ASN A 1 184 ? 9.024 -5.586 -14.096 1.00 83.69 184 ASN A O 1
ATOM 1455 N N . ALA A 1 185 ? 6.794 -5.879 -13.938 1.00 87.31 185 ALA A N 1
ATOM 1456 C CA . ALA A 1 185 ? 6.450 -4.548 -13.442 1.00 87.31 185 ALA A CA 1
ATOM 1457 C C . ALA A 1 185 ? 6.823 -4.368 -11.959 1.00 87.31 185 ALA A C 1
ATOM 1459 O O . ALA A 1 185 ? 5.981 -4.373 -11.068 1.00 87.31 185 ALA A O 1
ATOM 1460 N N . TYR A 1 186 ? 8.116 -4.217 -11.669 1.00 87.25 186 TYR A N 1
ATOM 1461 C CA . TYR A 1 186 ? 8.610 -4.071 -10.290 1.00 87.25 186 TYR A CA 1
ATOM 1462 C C . TYR A 1 186 ? 9.701 -3.008 -10.118 1.00 87.25 186 TYR A C 1
ATOM 1464 O O . TYR A 1 186 ? 10.247 -2.842 -9.023 1.00 87.25 186 TYR A O 1
ATOM 1472 N N . ARG A 1 187 ? 10.077 -2.294 -11.183 1.00 90.25 187 ARG A N 1
ATOM 1473 C CA . ARG A 1 187 ? 11.140 -1.281 -11.128 1.00 90.25 187 ARG A CA 1
ATOM 1474 C C . ARG A 1 187 ? 10.565 0.102 -10.867 1.00 90.25 187 ARG A C 1
ATOM 1476 O O . ARG A 1 187 ? 9.544 0.466 -11.436 1.00 90.25 187 ARG A O 1
ATOM 1483 N N . LEU A 1 188 ? 11.276 0.894 -10.077 1.00 92.31 188 LEU A N 1
ATOM 1484 C CA . LEU A 1 188 ? 11.055 2.334 -9.967 1.00 92.31 188 LEU A CA 1
ATOM 1485 C C . LEU A 1 188 ? 12.272 3.067 -10.527 1.00 92.31 188 LEU A C 1
ATOM 1487 O O . LEU A 1 188 ? 13.411 2.636 -10.324 1.00 92.31 188 LEU A O 1
ATOM 1491 N N . THR A 1 189 ? 12.050 4.166 -11.247 1.00 93.19 189 THR A N 1
ATOM 1492 C CA . THR A 1 189 ? 13.153 5.026 -11.690 1.00 93.19 189 THR A CA 1
ATOM 1493 C C . THR A 1 189 ? 13.755 5.780 -10.496 1.00 93.19 189 THR A C 1
ATOM 1495 O O . THR A 1 189 ? 13.092 5.939 -9.465 1.00 93.19 189 THR A O 1
ATOM 1498 N N . PRO A 1 190 ? 14.996 6.291 -10.602 1.00 92.88 190 PRO A N 1
ATOM 1499 C CA . PRO A 1 190 ? 15.574 7.147 -9.566 1.00 92.88 190 PRO A CA 1
ATOM 1500 C C . PRO A 1 190 ? 14.696 8.357 -9.217 1.00 92.88 190 PRO A C 1
ATOM 1502 O O . PRO A 1 190 ? 14.594 8.725 -8.048 1.00 92.88 190 PRO A O 1
ATOM 1505 N N . GLU A 1 191 ? 14.029 8.950 -10.207 1.00 94.06 191 GLU A N 1
ATOM 1506 C CA . GLU A 1 191 ? 13.107 10.072 -10.020 1.00 94.06 191 GLU A CA 1
ATOM 1507 C C . GLU A 1 191 ? 11.860 9.647 -9.242 1.00 94.06 191 GLU A C 1
ATOM 1509 O O . GLU A 1 191 ? 11.462 10.351 -8.318 1.00 94.06 191 GLU A O 1
ATOM 1514 N N . GLN A 1 192 ? 11.286 8.478 -9.551 1.00 95.38 192 GLN A N 1
ATOM 1515 C CA . GLN A 1 192 ? 10.165 7.924 -8.788 1.00 95.38 192 GLN A CA 1
ATOM 1516 C C . GLN A 1 192 ? 10.580 7.604 -7.347 1.00 95.38 192 GLN A C 1
ATOM 1518 O O . GLN A 1 192 ? 9.861 7.958 -6.420 1.00 95.38 192 GLN A O 1
ATOM 1523 N N . CYS A 1 193 ? 11.762 7.018 -7.119 1.00 94.12 193 CYS A N 1
ATOM 1524 C CA . CYS A 1 193 ? 12.274 6.825 -5.759 1.00 94.12 193 CYS A CA 1
ATOM 1525 C C . CYS A 1 193 ? 12.398 8.164 -5.010 1.00 94.12 193 CYS A C 1
ATOM 1527 O O . CYS A 1 193 ? 11.957 8.280 -3.870 1.00 94.12 193 CYS A O 1
ATOM 1529 N N . ALA A 1 194 ? 12.974 9.190 -5.646 1.00 92.75 194 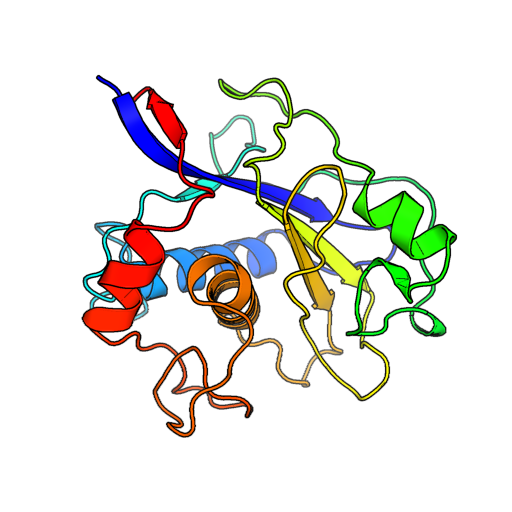ALA A N 1
ATOM 1530 C CA . ALA A 1 194 ? 13.118 10.510 -5.040 1.00 92.75 194 ALA A CA 1
ATOM 1531 C C . ALA A 1 194 ? 11.757 11.163 -4.750 1.00 92.75 194 ALA A C 1
ATOM 1533 O O . ALA A 1 194 ? 11.589 11.796 -3.710 1.00 92.75 194 ALA A O 1
ATOM 1534 N N . GLN A 1 195 ? 10.782 11.005 -5.643 1.00 94.44 195 GLN A N 1
ATOM 1535 C CA . GLN A 1 195 ? 9.425 11.496 -5.444 1.00 94.44 195 GLN A CA 1
ATOM 1536 C C . GLN A 1 195 ? 8.733 10.774 -4.283 1.00 94.44 195 GLN A C 1
ATOM 1538 O O . GLN A 1 195 ? 8.206 11.444 -3.396 1.00 94.44 195 GLN A O 1
ATOM 1543 N N . ALA A 1 196 ? 8.794 9.440 -4.244 1.00 93.81 196 ALA A N 1
ATOM 1544 C CA . ALA A 1 196 ? 8.211 8.642 -3.171 1.00 93.81 196 ALA A CA 1
ATOM 1545 C C . ALA A 1 196 ? 8.769 9.056 -1.806 1.00 93.81 196 ALA A C 1
ATOM 1547 O O . ALA A 1 196 ? 7.994 9.311 -0.890 1.00 93.81 196 ALA A O 1
ATOM 1548 N N . SER A 1 197 ? 10.089 9.226 -1.684 1.00 91.19 197 SER A N 1
ATOM 1549 C CA . SER A 1 197 ? 10.739 9.666 -0.440 1.00 91.19 197 SER A CA 1
ATOM 1550 C C . SER A 1 197 ? 10.371 11.090 -0.000 1.00 91.19 197 SER A C 1
ATOM 1552 O O . SER A 1 197 ? 10.617 11.452 1.147 1.00 91.19 197 SER A O 1
ATOM 1554 N N . ASN A 1 198 ? 9.788 11.902 -0.887 1.00 91.94 198 ASN A N 1
ATOM 1555 C CA . ASN A 1 198 ? 9.279 13.244 -0.584 1.00 91.94 198 ASN A CA 1
ATOM 1556 C C . ASN A 1 198 ? 7.748 13.281 -0.419 1.00 91.94 198 ASN A C 1
ATOM 1558 O O . ASN A 1 198 ? 7.163 14.364 -0.354 1.00 91.94 198 ASN A O 1
ATOM 1562 N N . SER A 1 199 ? 7.090 12.119 -0.367 1.00 93.69 199 SER A N 1
ATOM 1563 C CA . SER A 1 199 ? 5.645 12.022 -0.170 1.00 93.69 199 SER A CA 1
ATOM 1564 C C . SER A 1 199 ? 5.203 12.684 1.147 1.00 93.69 199 SER A C 1
ATOM 1566 O O . SER A 1 199 ? 5.887 12.547 2.168 1.00 93.69 199 SER A O 1
ATOM 1568 N N . PRO A 1 200 ? 4.038 13.364 1.176 1.00 93.69 200 PRO A N 1
ATOM 1569 C CA . PRO A 1 200 ? 3.539 14.032 2.380 1.00 93.69 200 PRO A CA 1
ATOM 1570 C C . PRO A 1 200 ? 3.140 13.068 3.508 1.00 93.69 200 PRO A C 1
ATOM 1572 O O . PRO A 1 200 ? 2.861 13.525 4.612 1.00 93.69 200 PRO A O 1
ATOM 1575 N N . TYR A 1 201 ? 3.102 11.756 3.253 1.00 94.06 201 TYR A N 1
ATOM 1576 C CA . TYR A 1 201 ? 2.684 10.745 4.230 1.00 94.06 201 TYR A CA 1
ATOM 1577 C C . TYR A 1 201 ? 3.815 10.253 5.149 1.00 94.06 201 TYR A C 1
ATOM 1579 O O . TYR A 1 201 ? 3.568 9.484 6.080 1.00 94.06 201 TYR A O 1
ATOM 1587 N N . PHE A 1 202 ? 5.056 10.701 4.932 1.00 92.62 202 PHE A N 1
ATOM 1588 C CA . PHE A 1 202 ? 6.161 10.401 5.843 1.00 92.62 202 PHE A CA 1
ATOM 1589 C C . PHE A 1 202 ? 6.013 11.143 7.171 1.00 92.62 202 PHE A C 1
ATOM 1591 O O . PHE A 1 202 ? 5.686 12.329 7.219 1.00 92.62 202 PHE A O 1
ATOM 1598 N N . ARG A 1 203 ? 6.351 10.458 8.266 1.00 89.25 203 ARG A N 1
ATOM 1599 C CA . ARG A 1 203 ? 6.452 11.056 9.604 1.00 89.25 203 ARG A CA 1
ATOM 1600 C C . ARG A 1 203 ? 7.772 10.701 10.274 1.00 89.25 203 ARG A C 1
ATOM 1602 O O . ARG A 1 203 ? 8.474 9.794 9.845 1.00 89.25 203 ARG A O 1
ATOM 1609 N N . ASN A 1 204 ? 8.078 11.382 11.373 1.00 89.06 204 ASN A N 1
ATOM 1610 C CA . ASN A 1 204 ? 9.224 11.041 12.211 1.00 89.06 204 ASN A CA 1
ATOM 1611 C C . ASN A 1 204 ? 8.883 9.868 13.134 1.00 89.06 204 ASN A C 1
ATOM 1613 O O . ASN A 1 204 ? 8.029 9.991 14.013 1.00 89.06 204 ASN A O 1
ATOM 1617 N N . CYS A 1 205 ? 9.578 8.751 12.958 1.00 86.31 205 CYS A N 1
ATOM 1618 C CA . CYS A 1 205 ? 9.382 7.520 13.710 1.00 86.31 205 CYS A CA 1
ATOM 1619 C C . CYS A 1 205 ? 10.591 7.256 14.615 1.00 86.31 205 CYS A C 1
ATOM 1621 O O . CYS A 1 205 ? 11.715 7.537 14.200 1.00 86.31 205 CYS A O 1
ATOM 1623 N N . PRO A 1 206 ? 10.406 6.739 15.845 1.00 85.12 206 PRO A N 1
ATOM 1624 C CA . PRO A 1 206 ? 11.535 6.336 16.684 1.00 85.12 206 PRO A CA 1
ATOM 1625 C C . PRO A 1 206 ? 12.322 5.224 15.987 1.00 85.12 206 PRO A C 1
ATOM 1627 O O . PRO A 1 206 ? 11.705 4.354 15.388 1.00 85.12 206 PRO A O 1
ATOM 1630 N N . GLU A 1 207 ? 13.652 5.252 16.035 1.00 77.12 207 GLU A N 1
ATOM 1631 C CA . GLU A 1 207 ? 14.474 4.114 15.577 1.00 77.12 207 GLU A CA 1
ATOM 1632 C C . GLU A 1 207 ? 14.125 2.799 16.280 1.00 77.12 207 GLU A C 1
ATOM 1634 O O . GLU A 1 207 ? 13.926 2.825 17.518 1.00 77.12 207 GLU A O 1
#

Sequence (207 aa):
MVVPCLILDVYITPGSDMTQDLFINQIDWVNYVYGVPNTFYGDRTPNPCNIDIRWRFRNDQGEAVMSQINDPFVDQDVLQCIGYEDLNEYFQYWLNVRLPGPGPYGQTDTLDIAVYFVQGPFAGGFVGCAPYNTPNGPVIVISNAPEGQFRFGQTLAHELGHVLLGPEHVDDENNLMYGGASENAYRLTPEQCAQASNSPYFRNCPE

Nearest PDB structures (foldseek):
  4f1n-assembly1_A  TM=4.125E-01  e=1.691E+00  Vanderwaltozyma polyspora DSM 70294
  6m7d-assembly1_A  TM=1.951E-01  e=4.654E+00  Sendai virus (strain Ohita)
  8gnh-assembly1_B  TM=2.675E-01  e=9.334E+00  Severe acute respiratory syndrome coronavirus 2

pLDDT: mean 84.84, std 10.95, range [48.34, 97.56]

Organism: NCBI:txid64104

Secondary structure (DSSP, 8-state):
-EEEEEEEEEEE-TT----HHHHHHHHHHHHHHHT-TT--BTTBPPPTT---EEES-B-TTS-B-PEEP-SPPPPGGG---S-GGGS-HHHHHHHT-----SSS--S--TT-EEEEEEESPPTTS-SEEEEEEETTEEEEEEEEPPTTS---TTHHHHHHHHHHH-S--BS-TTBTTBSS--TT--B--HHHHHHHHT-TT-EEEE-

InterPro domains:
  IPR024079 Metallopeptidase, catalytic domain superfamily [G3DSA:3.40.390.10] (60-199)

Mean predicted aligned error: 5.68 Å

Foldseek 3Di:
DWDWAAEEAAAEEPPFPQDPVLVVLLVLLLCQLQQCPPRDDPPDHRAPLNHHYHYQAADPVRDHDHHYDYDDADDQAQQAQDELVPGDPRVNVVQPDGDAYPDPRRDQAQLHEYEYEHAYDHVVRDQKHDFHQHPRHTYIYGHPRPPPPQSRSLRSNLRVLCQQVNPDADCDLQDSRHPDRHNNHRHDDPVSSVSSSVGPSIDIDDD

Radius of gyration: 15.97 Å; Cα contacts (8 Å, |Δi|>4): 431; chains: 1; bounding box: 41×32×40 Å

Solvent-accessible surface area (backbone atoms only — not comparable to full-atom values): 11525 Å² total; per-residue (Å²): 109,69,42,70,27,39,44,36,43,41,32,34,38,66,84,31,82,79,44,71,69,60,49,49,44,27,49,53,35,33,32,22,43,35,13,31,84,94,39,64,64,83,95,40,81,41,36,92,44,60,47,49,75,42,62,45,30,47,49,101,85,67,47,73,46,70,43,79,46,89,74,80,82,74,59,40,94,72,36,63,86,60,60,47,90,78,46,55,68,70,56,46,54,53,77,61,67,75,78,63,34,69,57,100,58,54,65,80,50,55,52,33,36,35,35,35,38,32,45,39,43,28,62,93,69,42,46,55,39,38,55,32,69,48,98,62,19,44,30,34,42,36,29,51,39,59,93,92,45,84,81,52,42,44,49,60,35,34,33,49,40,21,65,35,70,39,81,70,64,45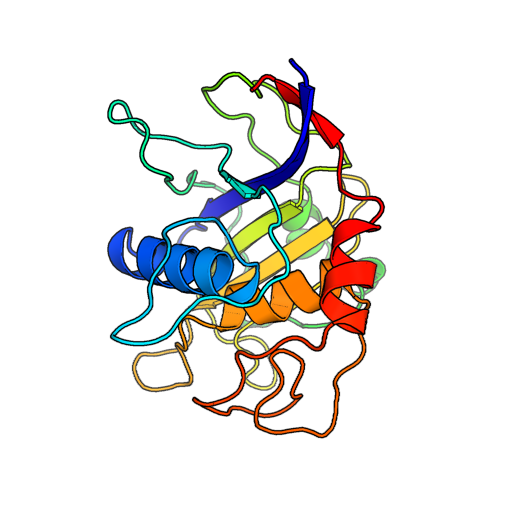,101,39,66,45,29,33,48,26,80,65,96,49,100,55,28,55,42,67,53,75,66,54,29,55,43,37,77,66,30,89,45,54,41,81,34,74,111